Protein AF-A0A945EXB4-F1 (afdb_monomer_lite)

Sequence (351 aa):
LDPSDPSKLNSYSSDDVFEKKMPLTALNDPIDFQFTPKATDTVIVKRWLSDQKLSRKDTVIYTSSSSSLIPLPFGFIPLKKEVINELFLKKYGSAEFASQEAFNDYFRGLILEASGNDGSLISFDFNSSVKPSIEVYYTNSVFYEGAIIDTIHKNDSFLLSGIKASTYKMGEKTYPVNNEVKIQGAAGSEAAITLFEADELATLRDQNLLINDASLTFYINQSADIAAIPYQLFLYKSGEGSNPVLSYVKDTYSEPAFFGGLLERDSDGNPEKYTFRITDYVSDILSGETDYSPTLKLKIFNKTDLKILQDRDTTFTNYNWNPKAVTILNHHPDNGTKKVAFKISYSEKKD

Secondary structure (DSSP, 8-state):
--SS-TTS-----TT--PPPPSSP---BSSTT------TT--EEEEEE-TTS-EEEEEEE--BSSTT--SBPP-----B-HHHHHHHTGGGTTSGGGSSHHHHHHHH---------SS-------TTSSS--EEEEEEEEEEEETTEEEEEEEEEEEEE--S-------PPP-----SSEEEEETTTTB-EEE----HHHHHHHHHTTEEEEEEEEEEEB-TTS--TT--SBEEEEEE-SSSSPPEEE-THHHHSTTT-EEEEEE-TTS-EEEEEEE-HHHHHHHHHTS----PEEEEEE--GGG----TT---B---------EEEEE-S-GGGGGGS-EEEEEEEEPP-

Radius of gyration: 27.81 Å; chains: 1; bounding box: 70×52×86 Å

Structure (mmCIF, N/CA/C/O backbone):
data_AF-A0A945EXB4-F1
#
_entry.id   AF-A0A945EXB4-F1
#
loop_
_atom_site.group_PDB
_atom_site.id
_atom_site.type_symbol
_atom_site.label_atom_id
_atom_site.label_alt_id
_atom_site.label_comp_id
_atom_site.label_asym_id
_atom_site.label_entity_id
_atom_site.label_seq_id
_atom_site.pdbx_PDB_ins_code
_atom_site.Cartn_x
_atom_site.Cartn_y
_atom_site.Cartn_z
_atom_site.occupancy
_atom_site.B_iso_or_equiv
_atom_site.auth_seq_id
_atom_site.auth_comp_id
_atom_site.auth_asym_id
_atom_site.auth_atom_id
_atom_site.pdbx_PDB_model_num
ATOM 1 N N . LEU A 1 1 ? -2.795 -23.276 -18.569 1.00 50.09 1 LEU A N 1
ATOM 2 C CA . LEU A 1 1 ? -2.620 -24.720 -18.327 1.00 50.09 1 LEU A CA 1
ATOM 3 C C . LEU A 1 1 ? -1.241 -24.899 -17.736 1.00 50.09 1 LEU A C 1
ATOM 5 O O . LEU A 1 1 ? -0.340 -24.195 -18.184 1.00 50.09 1 LEU A O 1
ATOM 9 N N . ASP A 1 2 ? -1.106 -25.745 -16.725 1.00 52.69 2 ASP A N 1
ATOM 10 C CA . ASP A 1 2 ? 0.205 -26.106 -16.186 1.00 52.69 2 ASP A CA 1
ATOM 11 C C . ASP A 1 2 ? 1.026 -26.812 -17.289 1.00 52.69 2 ASP A C 1
ATOM 13 O O . ASP A 1 2 ? 0.523 -27.760 -17.900 1.00 52.69 2 ASP A O 1
ATOM 17 N N . PRO A 1 3 ? 2.252 -26.344 -17.613 1.00 56.81 3 PRO A N 1
ATOM 18 C CA . PRO A 1 3 ? 3.104 -26.972 -18.625 1.00 56.81 3 PRO A CA 1
ATOM 19 C C . PRO A 1 3 ? 3.453 -28.431 -18.307 1.00 56.81 3 PRO A C 1
ATOM 21 O O . PRO A 1 3 ? 3.742 -29.203 -19.220 1.00 56.81 3 PRO A O 1
ATOM 24 N N . SER A 1 4 ? 3.438 -28.800 -17.026 1.00 67.50 4 SER A N 1
ATOM 25 C CA . SER A 1 4 ? 3.678 -30.159 -16.544 1.00 67.50 4 SER A CA 1
ATOM 26 C C . SER A 1 4 ? 2.400 -31.003 -16.460 1.00 67.50 4 SER A C 1
ATOM 28 O O . SER A 1 4 ? 2.476 -32.228 -16.556 1.00 67.50 4 SER A O 1
ATOM 30 N N . ASP A 1 5 ? 1.228 -30.368 -16.349 1.00 66.69 5 ASP A N 1
ATOM 31 C CA . ASP A 1 5 ? -0.076 -31.034 -16.274 1.00 66.69 5 ASP A CA 1
ATOM 32 C C . ASP A 1 5 ? -1.192 -30.212 -16.961 1.00 66.69 5 ASP A C 1
ATOM 34 O O . ASP A 1 5 ? -1.887 -29.409 -16.329 1.00 66.69 5 ASP A O 1
ATOM 38 N N . PRO A 1 6 ? -1.449 -30.448 -18.260 1.00 68.94 6 PRO A N 1
ATOM 39 C CA . PRO A 1 6 ? -2.437 -29.697 -19.031 1.00 68.94 6 PRO A CA 1
ATOM 40 C C . PRO A 1 6 ? -3.889 -29.855 -18.555 1.00 68.94 6 PRO A C 1
ATOM 42 O O . PRO A 1 6 ? -4.766 -29.170 -19.077 1.00 68.94 6 PRO A O 1
ATOM 45 N N . SER A 1 7 ? -4.174 -30.759 -17.610 1.00 67.75 7 SER A N 1
ATOM 46 C CA . SER A 1 7 ? -5.505 -30.918 -17.011 1.00 67.75 7 SER A CA 1
ATOM 47 C C . SER A 1 7 ? -5.772 -29.923 -15.876 1.00 67.75 7 SER A C 1
ATOM 49 O O . SER A 1 7 ? -6.923 -29.733 -15.474 1.00 67.75 7 SER A O 1
ATOM 51 N N . LYS A 1 8 ? -4.724 -29.252 -15.382 1.00 53.34 8 LYS A N 1
ATOM 52 C CA . LYS A 1 8 ? -4.806 -28.276 -14.298 1.00 53.34 8 LYS A CA 1
ATOM 53 C C . LYS A 1 8 ? -4.767 -26.847 -14.827 1.00 53.34 8 LYS A C 1
ATOM 55 O O . LYS A 1 8 ? -4.024 -26.484 -15.747 1.00 53.34 8 LYS A O 1
ATOM 60 N N . LEU A 1 9 ? -5.595 -26.006 -14.212 1.00 45.81 9 LEU A N 1
ATOM 61 C CA . LEU A 1 9 ? -5.495 -24.561 -14.372 1.00 45.81 9 LEU A CA 1
ATOM 62 C C . LEU A 1 9 ? -4.179 -24.103 -13.745 1.00 45.81 9 LEU A C 1
ATOM 64 O O . LEU A 1 9 ? -3.849 -24.512 -12.637 1.00 45.81 9 LEU A O 1
ATOM 68 N N . ASN A 1 10 ? -3.445 -23.247 -14.455 1.00 50.97 10 ASN A N 1
ATOM 69 C CA . ASN A 1 10 ? -2.264 -22.623 -13.874 1.00 50.97 10 ASN A CA 1
ATOM 70 C C . ASN A 1 10 ? -2.746 -21.538 -12.913 1.00 50.97 10 ASN A C 1
ATOM 72 O O . ASN A 1 10 ? -3.370 -20.569 -13.352 1.00 50.97 10 ASN A O 1
ATOM 76 N N . SER A 1 11 ? -2.487 -21.712 -11.623 1.00 51.62 11 SER A N 1
ATOM 77 C CA . SER A 1 11 ? -2.582 -20.642 -10.636 1.00 51.62 11 SER A CA 1
ATOM 78 C C . SER A 1 11 ? -1.183 -20.090 -10.425 1.00 51.62 11 SER A C 1
ATOM 80 O O . SER A 1 11 ? -0.295 -20.849 -10.064 1.00 51.62 11 SER A O 1
ATOM 82 N N . TYR A 1 12 ? -1.001 -18.794 -10.659 1.00 53.66 12 TYR A N 1
ATOM 83 C CA . TYR A 1 12 ? 0.223 -18.095 -10.287 1.00 53.66 12 TYR A CA 1
ATOM 84 C C . TYR A 1 12 ? -0.055 -17.375 -8.974 1.00 53.66 12 TYR A C 1
ATOM 86 O O . TYR A 1 12 ? -0.717 -16.329 -8.973 1.00 53.66 12 TYR A O 1
ATOM 94 N N . SER A 1 13 ? 0.373 -17.961 -7.862 1.00 55.09 13 SER A N 1
ATOM 95 C CA . SER A 1 13 ? 0.290 -17.287 -6.568 1.00 55.09 13 SER A CA 1
ATOM 96 C C . SER A 1 13 ? 1.332 -16.171 -6.519 1.00 55.09 13 SER A C 1
ATOM 98 O O . SER A 1 13 ? 2.352 -16.213 -7.206 1.00 55.09 13 SER A O 1
ATOM 100 N N . SER A 1 14 ? 1.087 -15.123 -5.733 1.00 58.00 14 SER A N 1
ATOM 101 C CA . SER A 1 14 ? 2.027 -13.997 -5.654 1.00 58.00 14 SER A CA 1
ATOM 102 C C . SER A 1 14 ? 3.405 -14.396 -5.122 1.00 58.00 14 SER A C 1
ATOM 104 O O . SER A 1 14 ? 4.358 -13.666 -5.366 1.00 58.00 14 SER A O 1
ATOM 106 N N . ASP A 1 15 ? 3.499 -15.514 -4.403 1.00 60.19 15 ASP A N 1
ATOM 107 C CA . ASP A 1 15 ? 4.703 -16.105 -3.816 1.00 60.19 15 ASP A CA 1
ATOM 108 C C . ASP A 1 15 ? 5.333 -17.227 -4.657 1.00 60.19 15 ASP A C 1
ATOM 110 O O . ASP A 1 15 ? 6.346 -17.793 -4.236 1.00 60.19 15 ASP A O 1
ATOM 114 N N . ASP A 1 16 ? 4.799 -17.511 -5.851 1.00 68.00 16 ASP A N 1
ATOM 115 C CA . ASP A 1 16 ? 5.416 -18.476 -6.758 1.00 68.00 16 ASP A CA 1
ATOM 116 C C . ASP A 1 16 ? 6.834 -18.050 -7.148 1.00 68.00 16 ASP A C 1
ATOM 118 O O . ASP A 1 16 ? 7.156 -16.876 -7.373 1.00 68.00 16 ASP A O 1
ATOM 122 N N . VAL A 1 17 ? 7.710 -19.045 -7.258 1.00 69.56 17 VAL A N 1
ATOM 123 C CA . VAL A 1 17 ? 9.092 -18.828 -7.674 1.00 69.56 17 VAL A CA 1
ATOM 124 C C . VAL A 1 17 ? 9.124 -18.651 -9.188 1.00 69.56 17 VAL A C 1
ATOM 126 O O . VAL A 1 17 ? 9.072 -19.617 -9.944 1.00 69.56 17 VAL A O 1
ATOM 129 N N . PHE A 1 18 ? 9.248 -17.404 -9.642 1.00 74.94 18 PHE A N 1
ATOM 130 C CA . PHE A 1 18 ? 9.477 -17.115 -11.056 1.00 74.94 18 PHE A CA 1
ATOM 131 C C . PHE A 1 18 ? 10.858 -17.616 -11.487 1.00 74.94 18 PHE A C 1
ATOM 133 O O . PHE A 1 18 ? 11.891 -17.137 -11.005 1.00 74.94 18 PHE A O 1
ATOM 140 N N . GLU A 1 19 ? 10.878 -18.568 -12.419 1.00 75.38 19 GLU A N 1
ATOM 141 C CA . GLU A 1 19 ? 12.116 -19.073 -13.002 1.00 75.38 19 GLU A CA 1
ATOM 142 C C . GLU A 1 19 ? 12.844 -17.963 -13.766 1.00 75.38 19 GLU A C 1
ATOM 144 O O . GLU A 1 19 ? 12.308 -17.318 -14.670 1.00 75.38 19 GLU A O 1
ATOM 149 N N . LYS A 1 20 ? 14.110 -17.742 -13.407 1.00 80.12 20 LYS A N 1
ATOM 150 C CA . LYS A 1 20 ? 14.979 -16.803 -14.116 1.00 80.12 20 LYS A CA 1
ATOM 151 C C . LYS A 1 20 ? 15.566 -17.513 -15.330 1.00 80.12 20 LYS A C 1
ATOM 153 O O . LYS A 1 20 ? 16.159 -18.582 -15.197 1.00 80.12 20 LYS A O 1
ATOM 158 N N . LYS A 1 21 ? 15.468 -16.898 -16.512 1.00 72.62 21 LYS A N 1
ATOM 159 C CA . LYS A 1 21 ? 16.174 -17.392 -17.701 1.00 72.62 21 LYS A CA 1
ATOM 160 C C . LYS A 1 21 ? 17.679 -17.371 -17.426 1.00 72.62 21 LYS A C 1
ATOM 162 O O . LYS A 1 21 ? 18.242 -16.312 -17.151 1.00 72.62 21 LYS A O 1
ATOM 167 N N . MET A 1 22 ? 18.314 -18.539 -17.501 1.00 73.94 22 MET A N 1
ATOM 168 C CA . MET A 1 22 ? 19.754 -18.692 -17.306 1.00 73.94 22 MET A CA 1
ATOM 169 C C . MET A 1 22 ? 20.477 -18.747 -18.664 1.00 73.94 22 MET A C 1
ATOM 171 O O . MET A 1 22 ? 19.995 -19.431 -19.569 1.00 73.94 22 MET A O 1
ATOM 175 N N . PRO A 1 23 ? 21.624 -18.058 -18.831 1.00 78.06 23 PRO A N 1
ATOM 176 C CA . PRO A 1 23 ? 22.283 -17.190 -17.851 1.00 78.06 23 PRO A CA 1
ATOM 177 C C . PRO A 1 23 ? 21.516 -15.878 -17.607 1.00 78.06 23 PRO A C 1
ATOM 179 O O . PRO A 1 23 ? 20.925 -15.308 -18.527 1.00 78.06 23 PRO A O 1
ATOM 182 N N . LEU A 1 24 ? 21.556 -15.386 -16.362 1.00 78.88 24 LEU A N 1
ATOM 183 C CA . LEU A 1 24 ? 20.881 -14.146 -15.979 1.00 78.88 24 LEU A CA 1
ATOM 184 C C . LEU A 1 24 ? 21.447 -12.966 -16.778 1.00 78.88 24 LEU A C 1
ATOM 186 O O . LEU A 1 24 ? 22.635 -12.655 -16.697 1.00 78.88 24 LEU A O 1
ATOM 190 N N . THR A 1 25 ? 20.582 -12.279 -17.520 1.00 85.25 25 THR A N 1
ATOM 191 C CA . THR A 1 25 ? 20.955 -11.083 -18.282 1.00 85.25 25 THR A CA 1
ATOM 192 C C . THR A 1 25 ? 20.478 -9.840 -17.538 1.00 85.25 25 THR A C 1
ATOM 194 O O . THR A 1 25 ? 19.329 -9.428 -17.671 1.00 85.25 25 THR A O 1
ATOM 197 N N . ALA A 1 26 ? 21.356 -9.237 -16.733 1.00 89.31 26 ALA A N 1
ATOM 198 C CA . ALA A 1 26 ? 21.052 -7.979 -16.050 1.00 89.31 26 ALA A CA 1
ATOM 199 C C . ALA A 1 26 ? 20.899 -6.841 -17.069 1.00 89.31 26 ALA A C 1
ATOM 201 O O . ALA A 1 26 ? 21.863 -6.516 -17.772 1.00 89.31 26 ALA A O 1
ATOM 202 N N . LEU A 1 27 ? 19.707 -6.242 -17.128 1.00 91.56 27 LEU A N 1
ATOM 203 C CA . LEU A 1 27 ? 19.350 -5.221 -18.117 1.00 91.56 27 LEU A CA 1
ATOM 204 C C . LEU A 1 27 ? 19.791 -3.807 -17.720 1.00 91.56 27 LEU A C 1
ATOM 206 O O . LEU A 1 27 ? 19.925 -2.963 -18.598 1.00 91.56 27 LEU A O 1
ATOM 210 N N . ASN A 1 28 ? 20.014 -3.537 -16.434 1.00 92.25 28 ASN A N 1
ATOM 211 C CA . ASN A 1 28 ? 20.336 -2.211 -15.907 1.00 92.25 28 ASN A CA 1
ATOM 212 C C . ASN A 1 28 ? 21.834 -1.865 -15.967 1.00 92.25 28 ASN A C 1
ATOM 214 O O . ASN A 1 28 ? 22.687 -2.747 -15.844 1.00 92.25 28 ASN A O 1
ATOM 218 N N . ASP A 1 29 ? 22.135 -0.574 -16.114 1.00 90.50 29 ASP A N 1
ATOM 219 C CA . ASP A 1 29 ? 23.474 0.023 -16.026 1.00 90.50 29 ASP A CA 1
ATOM 220 C C . ASP A 1 29 ? 23.420 1.333 -15.212 1.00 90.50 29 ASP A C 1
ATOM 222 O O . ASP A 1 29 ? 22.710 2.257 -15.613 1.00 90.50 29 ASP A O 1
ATOM 226 N N . PRO A 1 30 ? 24.139 1.463 -14.085 1.00 90.12 30 PRO A N 1
ATOM 227 C CA . PRO A 1 30 ? 24.983 0.453 -13.450 1.00 90.12 30 PRO A CA 1
ATOM 228 C C . PRO A 1 30 ? 24.193 -0.743 -12.905 1.00 90.12 30 PRO A C 1
ATOM 230 O O . PRO A 1 30 ? 22.990 -0.662 -12.637 1.00 90.12 30 PRO A O 1
ATOM 233 N N . ILE A 1 31 ? 24.909 -1.855 -12.713 1.00 85.31 31 ILE A N 1
ATOM 234 C CA . ILE A 1 31 ? 24.452 -2.958 -11.857 1.00 85.31 31 ILE A CA 1
ATOM 235 C C . ILE A 1 31 ? 24.278 -2.394 -10.432 1.00 85.31 31 ILE A C 1
ATOM 237 O O . ILE A 1 31 ? 25.054 -1.532 -10.025 1.00 85.31 31 ILE A O 1
ATOM 241 N N . ASP A 1 32 ? 23.230 -2.816 -9.719 1.00 85.00 32 ASP A N 1
ATOM 242 C CA . ASP A 1 32 ? 22.855 -2.301 -8.388 1.00 85.00 32 ASP A CA 1
ATOM 243 C C . ASP A 1 32 ? 22.560 -0.791 -8.353 1.00 85.00 32 ASP A C 1
ATOM 245 O O . ASP A 1 32 ? 23.039 -0.041 -7.495 1.00 85.00 32 ASP A O 1
ATOM 249 N N . PHE A 1 33 ? 21.752 -0.335 -9.316 1.00 86.62 33 PHE A N 1
ATOM 250 C CA . PHE A 1 33 ? 21.331 1.059 -9.426 1.00 86.62 33 PHE A CA 1
ATOM 251 C C . PHE A 1 33 ? 20.710 1.575 -8.121 1.00 86.62 33 PHE A C 1
ATOM 253 O O . PHE A 1 33 ? 19.713 1.049 -7.629 1.00 86.62 33 PHE A O 1
ATOM 260 N N . GLN A 1 34 ? 21.288 2.652 -7.590 1.00 84.94 34 GLN A N 1
ATOM 261 C CA . GLN A 1 34 ? 20.814 3.290 -6.369 1.00 84.94 34 GLN A CA 1
ATOM 262 C C . GLN A 1 34 ? 19.684 4.267 -6.689 1.00 84.94 34 GLN A C 1
ATOM 264 O O . GLN A 1 34 ? 19.888 5.286 -7.352 1.00 84.94 34 GLN A O 1
ATOM 269 N N . PHE A 1 35 ? 18.485 3.969 -6.190 1.00 78.56 35 PHE A N 1
ATOM 270 C CA . PHE A 1 35 ? 17.327 4.836 -6.361 1.00 78.56 35 PHE A CA 1
ATOM 271 C C . PHE A 1 35 ? 17.323 5.953 -5.309 1.00 78.56 35 PHE A C 1
ATOM 273 O O . PHE A 1 35 ? 16.761 5.807 -4.225 1.00 78.56 35 PHE A O 1
ATOM 280 N N . THR A 1 36 ? 17.964 7.082 -5.620 1.00 78.12 36 THR A N 1
ATOM 281 C CA . THR A 1 36 ? 17.973 8.276 -4.758 1.00 78.12 36 THR A CA 1
ATOM 282 C C . THR A 1 36 ? 17.291 9.446 -5.467 1.00 78.12 36 THR A C 1
ATOM 284 O O . THR A 1 36 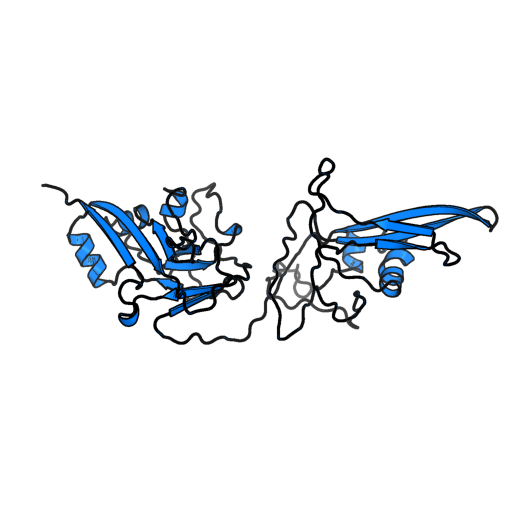? 17.937 10.086 -6.299 1.00 78.12 36 THR A O 1
ATOM 287 N N . PRO A 1 37 ? 16.021 9.753 -5.140 1.00 69.50 37 PRO A N 1
ATOM 288 C CA . PRO A 1 37 ? 15.302 10.867 -5.750 1.00 69.50 37 PRO A CA 1
ATOM 289 C C . PRO A 1 37 ? 15.980 12.213 -5.472 1.00 69.50 37 PRO A C 1
ATOM 291 O O . PRO A 1 37 ? 16.355 12.506 -4.333 1.00 69.50 37 PRO A O 1
ATOM 294 N N . LYS A 1 38 ? 16.077 13.072 -6.487 1.00 70.12 38 LYS A N 1
ATOM 295 C CA . LYS A 1 38 ? 16.512 14.471 -6.372 1.00 70.12 38 LYS A CA 1
ATOM 296 C C . LYS A 1 38 ? 15.498 15.389 -7.040 1.00 70.12 38 LYS A C 1
ATOM 298 O O . LYS A 1 38 ? 14.935 15.075 -8.081 1.00 70.12 38 LYS A O 1
ATOM 303 N N . ALA A 1 39 ? 15.327 16.589 -6.486 1.00 66.06 39 ALA A N 1
ATOM 304 C CA . ALA A 1 39 ? 14.405 17.597 -7.021 1.00 66.06 39 ALA A CA 1
ATOM 305 C C . ALA A 1 39 ? 14.732 18.053 -8.461 1.00 66.06 39 ALA A C 1
ATOM 307 O O . ALA A 1 39 ? 13.899 18.667 -9.118 1.00 66.06 39 ALA A O 1
ATOM 308 N N . THR A 1 40 ? 15.944 17.772 -8.945 1.00 65.38 40 THR A N 1
ATOM 309 C CA . THR A 1 40 ? 16.426 18.112 -10.290 1.00 65.38 40 THR A CA 1
ATOM 310 C C . THR A 1 40 ? 16.541 16.900 -11.210 1.00 65.38 40 THR A C 1
ATOM 312 O O . THR A 1 40 ? 17.071 17.048 -12.314 1.00 65.38 40 THR A O 1
ATOM 315 N N . ASP A 1 41 ? 16.063 15.721 -10.793 1.00 67.25 41 ASP A N 1
ATOM 316 C CA . ASP A 1 41 ? 16.131 14.508 -11.607 1.00 67.25 41 ASP A CA 1
ATOM 317 C C . ASP A 1 41 ? 15.353 14.713 -12.909 1.00 67.25 41 ASP A C 1
ATOM 319 O O . ASP A 1 41 ? 14.129 14.650 -12.975 1.00 67.25 41 ASP A O 1
ATOM 323 N N . THR A 1 42 ? 16.109 15.010 -13.961 1.00 76.56 42 THR A N 1
ATOM 324 C CA . THR A 1 42 ? 15.623 15.210 -15.318 1.00 76.56 42 THR A CA 1
ATOM 325 C C . THR A 1 42 ? 16.306 14.178 -16.189 1.00 76.56 42 THR A C 1
ATOM 327 O O . THR A 1 42 ? 17.535 14.153 -16.300 1.00 76.56 42 THR A O 1
ATOM 330 N N . VAL A 1 43 ? 15.518 13.322 -16.830 1.00 83.81 43 VAL A N 1
ATOM 331 C CA . VAL A 1 43 ? 16.061 12.319 -17.741 1.00 83.81 43 VAL A CA 1
ATOM 332 C C . VAL A 1 43 ? 16.371 12.977 -19.077 1.00 83.81 43 VAL A C 1
ATOM 334 O O . VAL A 1 43 ? 15.474 13.451 -19.775 1.00 83.81 43 VAL A O 1
ATOM 337 N N . ILE A 1 44 ? 17.656 12.980 -19.436 1.00 86.06 44 ILE A N 1
ATOM 338 C CA . ILE A 1 44 ? 18.135 13.453 -20.734 1.00 86.06 44 ILE A CA 1
ATOM 339 C C . ILE A 1 44 ? 18.615 12.260 -21.552 1.00 86.06 44 ILE A C 1
ATOM 341 O O . ILE A 1 44 ? 19.642 11.648 -21.247 1.00 86.06 44 ILE A O 1
ATOM 345 N N . VAL A 1 45 ? 17.915 11.975 -22.643 1.00 88.44 45 VAL A N 1
ATOM 346 C CA . VAL A 1 45 ? 18.282 10.923 -23.588 1.00 88.44 45 VAL A CA 1
ATOM 347 C C . VAL A 1 45 ? 19.120 11.515 -24.714 1.00 88.44 45 VAL A C 1
ATOM 349 O O . VAL A 1 45 ? 18.722 12.462 -25.387 1.00 88.44 45 VAL A O 1
ATOM 352 N N . LYS A 1 46 ? 20.308 10.952 -24.937 1.00 89.38 46 LYS A N 1
ATOM 353 C CA . LYS A 1 46 ? 21.186 11.325 -26.053 1.00 89.38 46 LYS A CA 1
ATOM 354 C C . LYS A 1 46 ? 20.910 10.420 -27.248 1.00 89.38 46 LYS A C 1
ATOM 356 O O . LYS A 1 46 ? 21.026 9.202 -27.121 1.00 89.38 46 LYS A O 1
ATOM 361 N N . ARG A 1 47 ? 20.628 11.020 -28.402 1.00 88.56 47 ARG A N 1
ATOM 362 C CA . ARG A 1 47 ? 20.471 10.332 -29.686 1.00 88.56 47 ARG A CA 1
ATOM 363 C C . ARG A 1 47 ? 21.726 10.483 -30.527 1.00 88.56 47 ARG A C 1
ATOM 365 O O . ARG A 1 47 ? 22.288 11.575 -30.605 1.00 88.56 47 ARG A O 1
ATOM 372 N N . TRP A 1 48 ? 22.128 9.405 -31.182 1.00 88.00 48 TRP A N 1
ATOM 373 C CA . TRP A 1 48 ? 23.372 9.324 -31.944 1.00 88.00 48 TRP A CA 1
ATOM 374 C C . TRP A 1 48 ? 23.066 9.089 -33.419 1.00 88.00 48 TRP A C 1
ATOM 376 O O . TRP A 1 48 ? 22.063 8.466 -33.749 1.00 88.00 48 TRP A O 1
ATOM 386 N N . LEU A 1 49 ? 23.897 9.615 -34.304 1.00 87.56 49 LEU A N 1
ATOM 387 C CA . LEU A 1 49 ? 23.882 9.277 -35.723 1.00 87.56 49 LEU A CA 1
ATOM 388 C C . LEU A 1 49 ? 24.607 7.941 -35.945 1.00 87.56 49 LEU A C 1
ATOM 390 O O . LEU A 1 49 ? 25.327 7.461 -35.066 1.00 87.56 49 LEU A O 1
ATOM 394 N N . SER A 1 50 ? 24.469 7.354 -37.134 1.00 84.50 50 SER A N 1
ATOM 395 C CA . SER A 1 50 ? 25.176 6.114 -37.492 1.00 84.50 50 SER A CA 1
ATOM 396 C C . SER A 1 50 ? 26.702 6.259 -37.536 1.00 84.50 50 SER A C 1
ATOM 398 O O . SER A 1 50 ? 27.406 5.262 -37.424 1.00 84.50 50 SER A O 1
ATOM 400 N N . ASP A 1 51 ? 27.225 7.483 -37.649 1.00 85.75 51 ASP A N 1
ATOM 401 C CA . ASP A 1 51 ? 28.656 7.793 -37.518 1.00 85.75 51 ASP A CA 1
ATOM 402 C C . ASP A 1 51 ? 29.087 8.066 -36.061 1.00 85.75 51 ASP A C 1
ATOM 404 O O . ASP A 1 51 ? 30.180 8.571 -35.813 1.00 85.75 51 ASP A O 1
ATOM 408 N N . GLN A 1 52 ? 28.219 7.741 -35.097 1.00 84.88 52 GLN A N 1
ATOM 409 C CA . GLN A 1 52 ? 28.408 7.917 -33.655 1.00 84.88 52 GLN A CA 1
ATOM 410 C C . GLN A 1 52 ? 28.524 9.377 -33.191 1.00 84.88 52 GLN A C 1
ATOM 412 O O . GLN A 1 52 ? 28.841 9.630 -32.025 1.00 84.88 52 GLN A O 1
ATOM 417 N N . LYS A 1 53 ? 28.209 10.364 -34.038 1.00 90.44 53 LYS A N 1
ATOM 418 C CA . LYS A 1 53 ? 28.090 11.756 -33.587 1.00 90.44 53 LYS A CA 1
ATOM 419 C C . LYS A 1 53 ? 26.783 11.980 -32.838 1.00 90.44 53 LYS A C 1
ATOM 421 O O . LYS A 1 53 ? 25.748 11.392 -33.149 1.00 90.44 53 LYS A O 1
ATOM 426 N N . LEU A 1 54 ? 26.815 12.862 -31.841 1.00 90.69 54 LEU A N 1
ATOM 427 C CA . LEU A 1 54 ? 25.611 13.261 -31.118 1.00 90.69 54 LEU A CA 1
ATOM 428 C C . LEU A 1 54 ? 24.678 14.031 -32.063 1.00 90.69 54 LEU A C 1
ATOM 430 O O . LEU A 1 54 ? 25.049 15.082 -32.575 1.00 90.69 54 LEU A O 1
ATOM 434 N N . SER A 1 55 ? 23.462 13.525 -32.247 1.00 88.88 55 SER A N 1
ATOM 435 C CA . SER A 1 55 ? 22.422 14.160 -33.059 1.00 88.88 55 SER A CA 1
ATOM 436 C C . SER A 1 55 ? 21.599 15.148 -32.236 1.00 88.88 55 SER A C 1
ATOM 438 O O . SER A 1 55 ? 21.453 16.311 -32.604 1.00 88.88 55 SER A O 1
ATOM 440 N N . ARG A 1 56 ? 21.053 14.684 -31.106 1.00 90.88 56 ARG A N 1
ATOM 441 C CA . ARG A 1 56 ? 20.104 15.447 -30.286 1.00 90.88 56 ARG A CA 1
ATOM 442 C C . ARG A 1 56 ? 20.126 14.981 -28.833 1.00 90.88 56 ARG A C 1
ATOM 444 O O . ARG A 1 56 ? 20.527 13.855 -28.532 1.00 90.88 56 ARG A O 1
ATOM 451 N N . LYS A 1 57 ? 19.680 15.859 -27.938 1.00 92.06 57 LYS A N 1
ATOM 452 C CA . LYS A 1 57 ? 19.309 15.534 -26.560 1.00 92.06 57 LYS A CA 1
ATOM 453 C C . LYS A 1 57 ? 17.806 15.739 -26.388 1.00 92.06 57 LYS A C 1
ATOM 455 O O . LYS A 1 57 ? 17.313 16.824 -26.688 1.00 92.06 57 LYS A O 1
ATOM 460 N N . ASP A 1 58 ? 17.123 14.720 -25.893 1.00 88.81 58 ASP A N 1
ATOM 461 C CA . ASP A 1 58 ? 15.699 14.753 -25.584 1.00 88.81 58 ASP A CA 1
ATOM 462 C C . ASP A 1 58 ? 15.517 14.808 -24.070 1.00 88.81 58 ASP A C 1
ATOM 464 O O . ASP A 1 58 ? 16.186 14.076 -23.341 1.00 88.81 58 ASP A O 1
ATOM 468 N N . THR A 1 59 ? 14.600 15.649 -23.605 1.00 90.19 59 THR A N 1
ATOM 469 C CA . THR A 1 59 ? 14.171 15.674 -22.204 1.00 90.19 59 THR A CA 1
ATOM 470 C C . THR A 1 59 ? 12.909 14.834 -22.069 1.00 90.19 59 THR A C 1
ATOM 472 O O . THR A 1 59 ? 11.922 15.111 -22.751 1.00 90.19 59 THR A O 1
ATOM 475 N N . VAL A 1 60 ? 12.931 13.819 -21.206 1.00 87.94 60 VAL A N 1
ATOM 476 C CA . VAL A 1 60 ? 11.770 12.949 -20.964 1.00 87.94 60 VAL A CA 1
ATOM 477 C C . VAL A 1 60 ? 10.924 13.543 -19.844 1.00 87.94 60 VAL A C 1
ATOM 479 O O . VAL A 1 60 ? 11.429 13.808 -18.753 1.00 87.94 60 VAL A O 1
ATOM 482 N N . ILE A 1 61 ? 9.640 13.762 -20.127 1.00 85.50 61 ILE A N 1
ATOM 483 C CA . ILE A 1 61 ? 8.666 14.345 -19.202 1.00 85.50 61 ILE A CA 1
ATOM 484 C C . ILE A 1 61 ? 7.380 13.526 -19.288 1.00 85.50 61 ILE A C 1
ATOM 486 O O . ILE A 1 61 ? 6.869 13.297 -20.383 1.00 85.50 61 ILE A O 1
ATOM 490 N N . TYR A 1 62 ? 6.840 13.141 -18.134 1.00 84.38 62 TYR A N 1
ATOM 491 C CA . TYR A 1 62 ? 5.517 12.534 -18.023 1.00 84.38 62 TYR A CA 1
ATOM 492 C C . TYR A 1 62 ? 4.559 13.504 -17.346 1.00 84.38 62 TYR A C 1
ATOM 494 O O . TYR A 1 62 ? 4.913 14.148 -16.361 1.00 84.38 62 TYR A O 1
ATOM 502 N N . THR A 1 63 ? 3.338 13.596 -17.857 1.00 86.12 63 THR A N 1
ATOM 503 C CA . THR A 1 63 ? 2.266 14.418 -17.291 1.00 86.12 63 THR A CA 1
ATOM 504 C C . THR A 1 63 ? 1.029 13.553 -17.066 1.00 86.12 63 THR A C 1
ATOM 506 O O . THR A 1 63 ? 0.878 12.482 -17.653 1.00 86.12 63 THR A O 1
ATOM 509 N N . SER A 1 64 ? 0.125 13.996 -16.192 1.00 82.50 64 SER A N 1
ATOM 510 C CA . SER A 1 64 ? -1.100 13.247 -15.870 1.00 82.50 64 SER A CA 1
ATOM 511 C C . SER A 1 64 ? -2.102 13.156 -17.029 1.00 82.50 64 SER A C 1
ATOM 513 O O . SER A 1 64 ? -3.001 12.320 -16.996 1.00 82.50 64 SER A O 1
ATOM 515 N N . SER A 1 65 ? -1.975 14.030 -18.031 1.00 82.44 65 SER A N 1
ATOM 516 C CA . SER A 1 65 ? -2.807 14.087 -19.236 1.00 82.44 65 SER A CA 1
ATOM 517 C C . SER A 1 65 ? -2.127 14.938 -20.312 1.00 82.44 65 SER A C 1
ATOM 519 O O . SER A 1 65 ? -1.251 15.747 -20.001 1.00 82.44 65 SER A O 1
ATOM 521 N N . SER A 1 66 ? -2.581 14.824 -21.565 1.00 80.75 66 SER A N 1
ATOM 522 C CA . SER A 1 66 ? -2.075 15.627 -22.691 1.00 80.75 66 SER A CA 1
ATOM 523 C C . SER A 1 66 ? -2.259 17.140 -22.516 1.00 80.75 66 SER A C 1
ATOM 525 O O . SER A 1 66 ? -1.558 17.914 -23.159 1.00 80.75 66 SER A O 1
ATOM 527 N N . SER A 1 67 ? -3.184 17.570 -21.652 1.00 85.75 67 SER A N 1
ATOM 528 C CA . SER A 1 67 ? -3.438 18.978 -21.329 1.00 85.75 67 SER A CA 1
ATOM 529 C C . SER A 1 67 ? -2.696 19.477 -20.085 1.00 85.75 67 SER A C 1
ATOM 531 O O . SER A 1 67 ? -2.724 20.674 -19.806 1.00 85.75 67 SER A O 1
ATOM 533 N N . SER A 1 68 ? -2.070 18.593 -19.302 1.00 85.19 68 SER A N 1
ATOM 534 C CA . SER A 1 68 ? -1.336 18.993 -18.098 1.00 85.19 68 SER A CA 1
ATOM 535 C C . SER A 1 68 ? 0.061 19.492 -18.458 1.00 85.19 68 SER A C 1
ATOM 537 O O . SER A 1 68 ? 0.798 18.822 -19.175 1.00 85.19 68 SER A O 1
ATOM 539 N N . LEU A 1 69 ? 0.435 20.652 -17.913 1.00 85.44 69 LEU A N 1
ATOM 540 C CA . LEU A 1 69 ? 1.775 21.237 -18.047 1.00 85.44 69 LEU A CA 1
ATOM 541 C C . LEU A 1 69 ? 2.676 20.941 -16.839 1.00 85.44 69 LEU A C 1
ATOM 543 O O . LEU A 1 69 ? 3.823 21.376 -16.816 1.00 85.44 69 LEU A O 1
ATOM 547 N N . ILE A 1 70 ? 2.156 20.237 -15.828 1.00 85.06 70 ILE A N 1
ATOM 548 C CA . ILE A 1 70 ? 2.880 19.923 -14.594 1.00 85.06 70 ILE A CA 1
ATOM 549 C C . ILE A 1 70 ? 3.490 18.520 -14.732 1.00 85.06 70 ILE A C 1
ATOM 551 O O . ILE A 1 70 ? 2.732 17.547 -14.838 1.00 85.06 70 ILE A O 1
ATOM 555 N N . PRO A 1 71 ? 4.831 18.390 -14.726 1.00 84.81 71 PRO A N 1
ATOM 556 C CA . PRO A 1 71 ? 5.503 17.097 -14.732 1.00 84.81 71 PRO A CA 1
ATOM 557 C C . PRO A 1 71 ? 5.172 16.268 -13.490 1.00 84.81 71 PRO A C 1
ATOM 559 O O . PRO A 1 71 ? 5.142 16.785 -12.372 1.00 84.81 71 PRO A O 1
ATOM 562 N N . LEU A 1 72 ? 4.975 14.968 -13.682 1.00 82.69 72 LEU A N 1
ATOM 563 C CA . LEU A 1 72 ? 4.901 14.001 -12.596 1.00 82.69 72 LEU A CA 1
ATOM 564 C C . LEU A 1 72 ? 6.317 13.604 -12.159 1.00 82.69 72 LEU A C 1
ATOM 566 O O . LEU A 1 72 ? 7.176 13.404 -13.022 1.00 82.69 72 LEU A O 1
ATOM 570 N N . PRO A 1 73 ? 6.573 13.433 -10.850 1.00 79.94 73 PRO A N 1
ATOM 571 C CA . PRO A 1 73 ? 7.797 12.789 -10.401 1.00 79.94 73 PRO A CA 1
ATOM 572 C C . PRO A 1 73 ? 7.786 11.327 -10.859 1.00 79.94 73 PRO A C 1
ATOM 574 O O . PRO A 1 73 ? 6.795 10.619 -10.675 1.00 79.94 73 PRO A O 1
ATOM 577 N N . PHE A 1 74 ? 8.887 10.866 -11.445 1.00 80.50 74 PHE A N 1
ATOM 578 C CA . PHE A 1 74 ? 9.032 9.479 -11.869 1.00 80.50 74 PHE A CA 1
ATOM 579 C C . PHE A 1 74 ? 10.449 8.975 -11.611 1.00 80.50 74 PHE A C 1
ATOM 581 O O . PHE A 1 74 ? 11.413 9.737 -11.612 1.00 80.50 74 PHE A O 1
ATOM 588 N N . GLY A 1 75 ? 10.553 7.671 -11.379 1.00 82.19 75 GLY A N 1
ATOM 589 C CA . GLY A 1 75 ? 11.824 6.971 -11.310 1.00 82.19 75 GLY A CA 1
ATOM 590 C C . GLY A 1 75 ? 12.218 6.396 -12.664 1.00 82.19 75 GLY A C 1
ATOM 591 O O . GLY A 1 75 ? 11.356 6.044 -13.465 1.00 82.19 75 GLY A O 1
ATOM 592 N N . PHE A 1 76 ? 13.517 6.256 -12.907 1.00 87.19 76 PHE A N 1
ATOM 593 C CA . PHE A 1 76 ? 14.031 5.537 -14.067 1.00 87.19 76 PHE A CA 1
ATOM 594 C C . PHE A 1 76 ? 15.233 4.690 -13.659 1.00 87.19 76 PHE A C 1
ATOM 596 O O . PHE A 1 76 ? 15.991 5.061 -12.764 1.00 87.19 76 PHE A O 1
ATOM 603 N N . ILE A 1 77 ? 15.401 3.558 -14.333 1.00 89.88 77 ILE A N 1
ATOM 604 C CA . ILE A 1 77 ? 16.574 2.695 -14.204 1.00 89.88 77 ILE A CA 1
ATOM 605 C C . ILE A 1 77 ? 17.230 2.692 -15.586 1.00 89.88 77 ILE A C 1
ATOM 607 O O . ILE A 1 77 ? 16.587 2.253 -16.544 1.00 89.88 77 ILE A O 1
ATOM 611 N N . PRO A 1 78 ? 18.457 3.221 -15.745 1.00 91.31 78 PRO A N 1
ATOM 612 C CA . PRO A 1 78 ? 19.114 3.195 -17.040 1.00 91.31 78 PRO A CA 1
ATOM 613 C C . PRO A 1 78 ? 19.403 1.749 -17.451 1.00 91.31 78 PRO A C 1
ATOM 615 O O . PRO A 1 78 ? 19.739 0.905 -16.620 1.00 91.31 78 PRO A O 1
ATOM 618 N N . LEU A 1 79 ? 19.248 1.464 -18.743 1.00 93.06 79 LEU A N 1
ATOM 619 C CA . LEU A 1 79 ? 19.425 0.130 -19.309 1.00 93.06 79 LEU A CA 1
ATOM 620 C C . LEU A 1 79 ? 20.730 0.049 -20.112 1.00 93.06 79 LEU A C 1
ATOM 622 O O . LEU A 1 79 ? 21.122 1.016 -20.772 1.00 93.06 79 LEU A O 1
ATOM 626 N N . LYS A 1 80 ? 21.374 -1.122 -20.100 1.00 93.75 80 LYS A N 1
ATOM 627 C CA . LYS A 1 80 ? 22.567 -1.430 -20.899 1.00 93.75 80 LYS A CA 1
ATOM 628 C C . LYS A 1 80 ? 22.231 -1.337 -22.379 1.00 93.75 80 LYS A C 1
ATOM 630 O O . LYS A 1 80 ? 21.447 -2.135 -22.899 1.00 93.75 80 LYS A O 1
ATOM 635 N N . LYS A 1 81 ? 22.850 -0.384 -23.070 1.00 90.06 81 LYS A N 1
ATOM 636 C CA . LYS A 1 81 ? 22.552 -0.097 -24.480 1.00 90.06 81 LYS A CA 1
ATOM 637 C C . LYS A 1 81 ? 22.825 -1.295 -25.373 1.00 90.06 81 LYS A C 1
ATOM 639 O O . LYS A 1 81 ? 22.027 -1.580 -26.255 1.00 90.06 81 LYS A O 1
ATOM 644 N N . GLU A 1 82 ? 23.916 -2.005 -25.126 1.00 91.50 82 GLU A N 1
ATOM 645 C CA . GLU A 1 82 ? 24.337 -3.167 -25.904 1.00 91.50 82 GLU A CA 1
ATOM 646 C C . GLU A 1 82 ? 23.313 -4.296 -25.758 1.00 91.50 82 GLU A C 1
ATOM 648 O O . GLU A 1 82 ? 22.891 -4.882 -26.749 1.00 91.50 82 GLU A O 1
ATOM 653 N N . VAL A 1 83 ? 22.835 -4.535 -24.533 1.00 92.12 83 VAL A N 1
ATOM 654 C CA . VAL A 1 83 ? 21.833 -5.570 -24.248 1.00 92.12 83 VAL A CA 1
ATOM 655 C C . VAL A 1 83 ? 20.487 -5.223 -24.883 1.00 92.12 83 VAL A C 1
ATOM 657 O O . VAL A 1 83 ? 19.891 -6.068 -25.545 1.00 92.12 83 VAL A O 1
ATOM 660 N N . ILE A 1 84 ? 20.019 -3.978 -24.743 1.00 92.12 84 ILE A N 1
ATOM 661 C CA . ILE A 1 84 ? 18.769 -3.529 -25.376 1.00 92.12 84 ILE A CA 1
ATOM 662 C C . ILE A 1 84 ? 18.879 -3.537 -26.904 1.00 92.12 84 ILE A C 1
ATOM 664 O O . ILE A 1 84 ? 17.919 -3.893 -27.586 1.00 92.12 84 ILE A O 1
ATOM 668 N N . ASN A 1 85 ? 20.047 -3.218 -27.459 1.00 90.88 85 ASN A N 1
ATOM 669 C CA . ASN A 1 85 ? 20.283 -3.305 -28.894 1.00 90.88 85 ASN A CA 1
ATOM 670 C C . ASN A 1 85 ? 20.149 -4.746 -29.416 1.00 90.88 85 ASN A C 1
ATOM 672 O O . ASN A 1 85 ? 19.479 -4.957 -30.424 1.00 90.88 85 ASN A O 1
ATOM 676 N N . GLU A 1 86 ? 20.731 -5.735 -28.730 1.00 92.25 86 GLU A N 1
ATOM 677 C CA . GLU A 1 86 ? 20.588 -7.150 -29.112 1.00 92.25 86 GLU A CA 1
ATOM 678 C C . GLU A 1 86 ? 19.162 -7.675 -28.905 1.00 92.25 86 GLU A C 1
ATOM 680 O O . GLU A 1 86 ? 18.635 -8.378 -29.768 1.00 92.25 86 GLU A O 1
ATOM 685 N N . LEU A 1 87 ? 18.529 -7.347 -27.773 1.00 91.50 87 LEU A N 1
ATOM 686 C CA . LEU A 1 87 ? 17.227 -7.908 -27.411 1.00 91.50 87 LEU A CA 1
ATOM 687 C C . LEU A 1 87 ? 16.059 -7.283 -28.178 1.00 91.50 87 LEU A C 1
ATOM 689 O O . LEU A 1 87 ? 15.083 -7.989 -28.429 1.00 91.50 87 LEU A O 1
ATOM 693 N N . PHE A 1 88 ? 16.155 -5.999 -28.539 1.00 92.12 88 PHE A N 1
ATOM 694 C CA . PHE A 1 88 ? 15.074 -5.243 -29.178 1.00 92.12 88 PHE A CA 1
ATOM 695 C C . PHE A 1 88 ? 15.454 -4.765 -30.579 1.00 92.12 88 PHE A C 1
ATOM 697 O O . PHE A 1 88 ? 14.882 -5.233 -31.560 1.00 92.12 88 PHE A O 1
ATOM 704 N N . LEU A 1 89 ? 16.434 -3.862 -30.701 1.00 90.44 89 LEU A N 1
ATOM 705 C CA . LEU A 1 89 ? 16.674 -3.143 -31.962 1.00 90.44 89 LEU A CA 1
ATOM 706 C C . LEU A 1 89 ? 17.059 -4.076 -33.119 1.00 90.44 89 LEU A C 1
ATOM 708 O O . LEU A 1 89 ? 16.509 -3.964 -34.213 1.00 90.44 89 LEU A O 1
ATOM 712 N N . LYS A 1 90 ? 17.953 -5.041 -32.881 1.00 92.25 90 LYS A N 1
ATOM 713 C CA . LYS A 1 90 ? 18.350 -6.046 -33.884 1.00 92.25 90 LYS A CA 1
ATOM 714 C C . LYS A 1 90 ? 17.262 -7.070 -34.204 1.00 92.25 90 LYS A C 1
ATOM 716 O O . LYS A 1 90 ? 17.393 -7.808 -35.178 1.00 92.25 90 LYS A O 1
ATOM 721 N N . LYS A 1 91 ? 16.209 -7.138 -33.391 1.00 93.31 91 LYS A N 1
ATOM 722 C CA . LYS A 1 91 ? 15.071 -8.040 -33.581 1.00 93.31 91 LYS A CA 1
ATOM 723 C C . LYS A 1 91 ? 13.904 -7.375 -34.306 1.00 93.31 91 LYS A C 1
ATOM 725 O O . LYS A 1 91 ? 12.943 -8.059 -34.658 1.00 93.31 91 LYS A O 1
ATOM 730 N N . TYR A 1 92 ? 13.971 -6.083 -34.607 1.00 90.06 92 TYR A N 1
ATOM 731 C CA . TYR A 1 92 ? 12.956 -5.447 -35.439 1.00 90.06 92 TYR A CA 1
ATOM 732 C C . TYR A 1 92 ? 12.905 -6.067 -36.838 1.00 90.06 92 TYR A C 1
ATOM 734 O O . TYR A 1 92 ? 13.924 -6.244 -37.501 1.00 90.06 92 TYR A O 1
ATOM 742 N N . GLY A 1 93 ? 11.694 -6.435 -37.265 1.00 90.06 93 GLY A N 1
ATOM 743 C CA . GLY A 1 93 ? 11.450 -7.175 -38.506 1.00 90.06 93 GLY A CA 1
ATOM 744 C C . GLY A 1 93 ? 11.670 -8.691 -38.414 1.00 90.06 93 GLY A C 1
ATOM 745 O O . GLY A 1 93 ? 11.434 -9.384 -39.400 1.00 90.06 93 GLY A O 1
ATOM 746 N N . SER A 1 94 ? 12.095 -9.220 -37.261 1.00 96.06 94 SER A N 1
ATOM 747 C CA . SER A 1 94 ? 12.183 -10.669 -37.022 1.00 96.06 94 SER A CA 1
ATOM 748 C C . SER A 1 94 ? 10.821 -11.287 -36.677 1.00 96.06 94 SER A C 1
ATOM 750 O O . SER A 1 94 ? 9.866 -10.576 -36.351 1.00 96.06 94 SER A O 1
ATOM 752 N N . ALA A 1 95 ? 10.733 -12.621 -36.723 1.00 96.44 95 ALA A N 1
ATOM 753 C CA . ALA A 1 95 ? 9.511 -13.357 -36.392 1.00 96.44 95 ALA A CA 1
ATOM 754 C C . ALA A 1 95 ? 9.080 -13.134 -34.932 1.00 96.44 95 ALA A C 1
ATOM 756 O O . ALA A 1 95 ? 7.889 -13.064 -34.640 1.00 96.44 95 ALA A O 1
ATOM 757 N N . GLU A 1 96 ? 10.041 -12.939 -34.030 1.00 95.06 96 GLU A N 1
ATOM 758 C CA . GLU A 1 96 ? 9.823 -12.670 -32.607 1.00 95.06 96 GLU A CA 1
ATOM 759 C C . GLU A 1 96 ? 9.099 -11.337 -32.350 1.00 95.06 96 GLU A C 1
ATOM 761 O O . GLU A 1 96 ? 8.492 -11.161 -31.300 1.00 95.06 96 GLU A O 1
ATOM 766 N N . PHE A 1 97 ? 9.126 -10.407 -33.309 1.00 94.31 97 PHE A N 1
ATOM 767 C CA . PHE A 1 97 ? 8.433 -9.113 -33.245 1.00 94.31 97 PHE A CA 1
ATOM 768 C C . PHE A 1 97 ? 7.262 -9.025 -34.237 1.00 94.31 97 PHE A C 1
ATOM 770 O O . PHE A 1 97 ? 6.699 -7.950 -34.437 1.00 94.31 97 PHE A O 1
ATOM 777 N N . ALA A 1 98 ? 6.877 -10.141 -34.867 1.00 94.75 98 ALA A N 1
ATOM 778 C CA . ALA A 1 98 ? 5.812 -10.159 -35.870 1.00 94.75 98 ALA A CA 1
ATOM 779 C C . ALA A 1 98 ? 4.401 -10.030 -35.266 1.00 94.75 98 ALA A C 1
ATOM 781 O O . ALA A 1 98 ? 3.473 -9.609 -35.955 1.00 94.75 98 ALA A O 1
ATOM 782 N N . SER A 1 99 ? 4.223 -10.392 -33.992 1.00 94.06 99 SER A N 1
ATOM 783 C CA . SER A 1 99 ? 2.953 -10.272 -33.270 1.00 94.06 99 SER A CA 1
ATOM 784 C C . SER A 1 99 ? 3.174 -10.107 -31.763 1.00 94.06 99 SER A C 1
ATOM 786 O O . SER A 1 99 ? 4.248 -10.407 -31.241 1.00 94.06 99 SER A O 1
ATOM 788 N N . GLN A 1 100 ? 2.136 -9.667 -31.041 1.00 89.62 100 GLN A N 1
ATOM 789 C CA . GLN A 1 100 ? 2.175 -9.578 -29.576 1.00 89.62 100 GLN A CA 1
ATOM 790 C C . GLN A 1 100 ? 2.421 -10.946 -28.922 1.00 89.62 100 GLN A C 1
ATOM 792 O O . GLN A 1 100 ? 3.118 -11.032 -27.916 1.00 89.62 100 GLN A O 1
ATOM 797 N N . GLU A 1 101 ? 1.857 -12.012 -29.490 1.00 92.25 101 GLU A N 1
ATOM 798 C CA . GLU A 1 101 ? 2.040 -13.379 -29.001 1.00 92.25 101 GLU A CA 1
ATOM 799 C C . GLU A 1 101 ? 3.491 -13.840 -29.167 1.00 92.25 101 GLU A C 1
ATOM 801 O O . GLU A 1 101 ? 4.094 -14.303 -28.201 1.00 92.25 101 GLU A O 1
ATOM 806 N N . ALA A 1 102 ? 4.082 -13.622 -30.348 1.00 94.56 102 ALA A N 1
ATOM 807 C CA . ALA A 1 102 ? 5.482 -13.951 -30.608 1.00 94.56 102 ALA A CA 1
ATOM 808 C C . ALA A 1 102 ? 6.429 -13.171 -29.683 1.00 94.56 102 ALA A C 1
ATOM 810 O O . ALA A 1 102 ? 7.383 -13.740 -29.149 1.00 94.56 102 ALA A O 1
ATOM 811 N N . PHE A 1 103 ? 6.128 -11.895 -29.422 1.00 92.06 103 PHE A N 1
ATOM 812 C CA . PHE A 1 103 ? 6.920 -11.080 -28.505 1.00 92.06 103 PHE A CA 1
ATOM 813 C C . PHE A 1 103 ? 6.801 -11.561 -27.056 1.00 92.06 103 PHE A C 1
ATOM 815 O O . PHE A 1 103 ? 7.811 -11.671 -26.362 1.00 92.06 103 PHE A O 1
ATOM 822 N N . ASN A 1 104 ? 5.587 -11.879 -26.594 1.00 89.19 104 ASN A N 1
ATOM 823 C CA . ASN A 1 104 ? 5.373 -12.427 -25.253 1.00 89.19 104 ASN A CA 1
ATOM 824 C C . ASN A 1 104 ? 6.129 -13.750 -25.072 1.00 89.19 104 ASN A C 1
ATOM 826 O O . ASN A 1 104 ? 6.703 -13.992 -24.008 1.00 89.19 104 ASN A O 1
ATOM 830 N N . ASP A 1 105 ? 6.162 -14.580 -26.118 1.00 90.00 105 ASP A N 1
ATOM 831 C CA . ASP A 1 105 ? 6.906 -15.835 -26.120 1.00 90.00 105 ASP A CA 1
ATOM 832 C C . ASP A 1 105 ? 8.426 -15.611 -26.071 1.00 90.00 105 ASP A C 1
ATOM 834 O O . ASP A 1 105 ? 9.144 -16.234 -25.288 1.00 90.00 105 ASP A O 1
ATOM 838 N N . TYR A 1 106 ? 8.926 -14.654 -26.844 1.00 92.00 106 TYR A N 1
ATOM 839 C CA . TYR A 1 106 ? 10.346 -14.328 -26.893 1.00 92.00 106 TYR A CA 1
ATOM 840 C C . TYR A 1 106 ? 10.861 -13.655 -25.609 1.00 92.00 106 TYR A C 1
ATOM 842 O O . TYR A 1 106 ? 11.877 -14.080 -25.045 1.00 92.00 106 TYR A O 1
ATOM 850 N N . PHE A 1 107 ? 10.180 -12.599 -25.150 1.00 88.81 107 PHE A N 1
ATOM 851 C CA . PHE A 1 107 ? 10.654 -11.735 -24.068 1.00 88.81 107 PHE A CA 1
ATOM 852 C C . PHE A 1 107 ? 10.342 -12.301 -22.678 1.00 88.81 107 PHE A C 1
ATOM 854 O O . PHE A 1 107 ? 11.127 -12.085 -21.758 1.00 88.81 107 PHE A O 1
ATOM 861 N N . ARG A 1 108 ? 9.245 -13.061 -22.526 1.00 85.81 108 ARG A N 1
ATOM 862 C CA . ARG A 1 108 ? 8.767 -13.734 -21.293 1.00 85.81 108 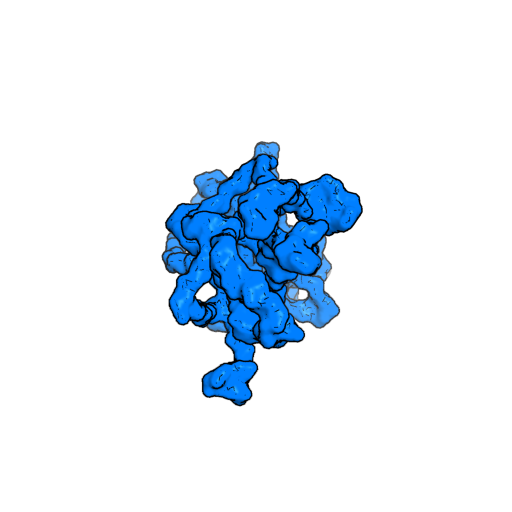ARG A CA 1
ATOM 863 C C . ARG A 1 108 ? 8.455 -12.840 -20.085 1.00 85.81 108 ARG A C 1
ATOM 865 O O . ARG A 1 108 ? 7.642 -13.239 -19.258 1.00 85.81 108 ARG A O 1
ATOM 872 N N . GLY A 1 109 ? 9.042 -11.652 -19.975 1.00 86.81 109 GLY A N 1
ATOM 873 C CA . GLY A 1 109 ? 8.789 -10.698 -18.900 1.00 86.81 109 GLY A CA 1
ATOM 874 C C . GLY A 1 109 ? 10.069 -10.108 -18.318 1.00 86.81 109 GLY A C 1
ATOM 875 O O . GLY A 1 109 ? 11.170 -10.316 -18.822 1.00 86.81 109 GLY A O 1
ATOM 876 N N . LEU A 1 110 ? 9.911 -9.347 -17.238 1.00 87.94 110 LEU A N 1
ATOM 877 C CA . LEU A 1 110 ? 11.004 -8.682 -16.541 1.00 87.94 110 LEU A CA 1
ATOM 878 C C . LEU A 1 110 ? 10.836 -8.865 -15.035 1.00 87.94 110 LEU A C 1
ATOM 880 O O . LEU A 1 110 ? 9.725 -8.781 -14.517 1.00 87.94 110 LEU A O 1
ATOM 884 N N . ILE A 1 111 ? 11.948 -9.095 -14.343 1.00 87.19 111 ILE A N 1
ATOM 885 C CA . ILE A 1 111 ? 11.994 -9.184 -12.885 1.00 87.19 111 ILE A CA 1
ATOM 886 C C . ILE A 1 111 ? 12.691 -7.927 -12.376 1.00 87.19 111 ILE A C 1
ATOM 888 O O . ILE A 1 111 ? 13.825 -7.641 -12.762 1.00 87.19 111 ILE A O 1
ATOM 892 N N . LEU A 1 112 ? 11.994 -7.177 -11.525 1.00 85.75 112 LEU A N 1
ATOM 893 C CA . LEU A 1 112 ? 12.578 -6.087 -10.753 1.00 85.75 112 LEU A CA 1
ATOM 894 C C . LEU A 1 112 ? 12.964 -6.645 -9.389 1.00 85.75 112 LEU A C 1
ATOM 896 O O . LEU A 1 112 ? 12.099 -7.037 -8.609 1.00 85.75 112 LEU A O 1
ATOM 900 N N . GLU A 1 113 ? 14.262 -6.695 -9.123 1.00 84.50 113 GLU A N 1
ATOM 901 C CA . GLU A 1 113 ? 14.807 -7.202 -7.871 1.00 84.50 113 GLU A CA 1
ATOM 902 C C . GLU A 1 113 ? 15.557 -6.078 -7.166 1.00 84.50 113 GLU A C 1
ATOM 904 O O . GLU A 1 113 ? 16.448 -5.453 -7.741 1.00 84.50 113 GLU A O 1
ATOM 909 N N . ALA A 1 114 ? 15.155 -5.805 -5.929 1.00 82.06 114 ALA A N 1
ATOM 910 C CA . ALA A 1 114 ? 15.872 -4.916 -5.035 1.00 82.06 114 ALA A CA 1
ATOM 911 C C . ALA A 1 114 ? 16.659 -5.766 -4.035 1.00 82.06 114 ALA A C 1
ATOM 913 O O . ALA A 1 114 ? 16.127 -6.725 -3.475 1.00 82.06 114 ALA A O 1
ATOM 914 N N . SER A 1 115 ? 17.912 -5.396 -3.800 1.00 79.56 115 SER A N 1
ATOM 915 C CA . SER A 1 115 ? 18.792 -6.029 -2.819 1.00 79.56 115 SER A CA 1
ATOM 916 C C . SER A 1 115 ? 19.375 -4.982 -1.880 1.00 79.56 115 SER A C 1
ATOM 918 O O . SER A 1 115 ? 19.638 -3.854 -2.292 1.00 79.56 115 SER A O 1
ATOM 920 N N . GLY A 1 116 ? 19.617 -5.369 -0.633 1.00 77.44 116 GLY A N 1
ATOM 921 C CA . GLY A 1 116 ? 20.180 -4.502 0.397 1.00 77.44 116 GLY A CA 1
ATOM 922 C C . GLY A 1 116 ? 19.642 -4.874 1.773 1.00 77.44 116 GLY A C 1
ATOM 923 O O . GLY A 1 116 ? 18.577 -5.477 1.884 1.00 77.44 116 GLY A O 1
ATOM 924 N N 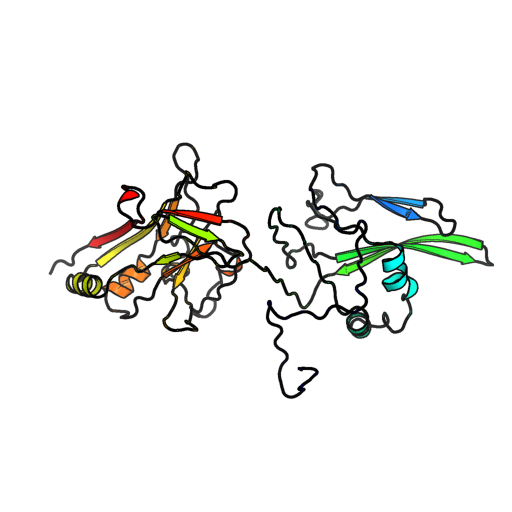. ASN A 1 117 ? 20.393 -4.518 2.814 1.00 73.00 117 ASN A N 1
ATOM 925 C CA . ASN A 1 117 ? 19.989 -4.738 4.208 1.00 73.00 117 ASN A CA 1
ATOM 926 C C . ASN A 1 117 ? 19.420 -3.469 4.856 1.00 73.00 117 ASN A C 1
ATOM 928 O O . ASN A 1 117 ? 18.753 -3.548 5.882 1.00 73.00 117 ASN A O 1
ATOM 932 N N . ASP A 1 118 ? 19.654 -2.326 4.214 1.00 67.06 118 ASP A N 1
ATOM 933 C CA . ASP A 1 118 ? 19.203 -1.007 4.625 1.00 67.06 118 ASP A CA 1
ATOM 934 C C . ASP A 1 118 ? 18.445 -0.372 3.460 1.00 67.06 118 ASP A C 1
ATOM 936 O O . ASP A 1 118 ? 18.863 -0.465 2.304 1.00 67.06 118 ASP A O 1
ATOM 940 N N . GLY A 1 119 ? 17.321 0.278 3.745 1.00 66.00 119 GLY A N 1
ATOM 941 C CA . GLY A 1 119 ? 16.554 0.955 2.709 1.00 66.00 119 GLY A CA 1
ATOM 942 C C . GLY A 1 119 ? 15.120 1.251 3.114 1.00 66.00 119 GLY A C 1
ATOM 943 O O . GLY A 1 119 ? 14.580 0.693 4.067 1.00 66.00 119 GLY A O 1
ATOM 944 N N . SER A 1 120 ? 14.496 2.156 2.367 1.00 69.88 120 SER A N 1
ATOM 945 C CA . SER A 1 120 ? 13.061 2.418 2.468 1.00 69.88 120 SER A CA 1
ATOM 946 C C . SER A 1 120 ? 12.294 1.472 1.551 1.00 69.88 120 SER A C 1
ATOM 948 O O . SER A 1 120 ? 12.696 1.248 0.410 1.00 69.88 120 SER A O 1
ATOM 950 N N . LEU A 1 121 ? 11.160 0.955 2.022 1.00 74.81 121 LEU A N 1
ATOM 951 C CA . LEU A 1 121 ? 10.239 0.206 1.175 1.00 74.81 121 LEU A CA 1
ATOM 952 C C . LEU A 1 121 ? 9.363 1.193 0.391 1.00 74.81 121 LEU A C 1
ATOM 954 O O . LEU A 1 121 ? 8.665 2.018 0.982 1.00 74.81 121 LEU A O 1
ATOM 958 N N . ILE A 1 122 ? 9.387 1.098 -0.938 1.00 74.00 122 ILE A N 1
ATOM 959 C CA . ILE A 1 122 ? 8.551 1.907 -1.831 1.00 74.00 122 ILE A CA 1
ATOM 960 C C . ILE A 1 122 ? 7.624 0.970 -2.599 1.00 74.00 122 ILE A C 1
ATOM 962 O O . ILE A 1 122 ? 8.071 0.008 -3.217 1.00 74.00 122 ILE A O 1
ATOM 966 N N . SER A 1 123 ? 6.327 1.270 -2.568 1.00 74.69 123 SER A N 1
ATOM 967 C CA . SER A 1 123 ? 5.336 0.595 -3.402 1.00 74.69 123 SER A CA 1
ATOM 968 C C . SER A 1 123 ? 5.110 1.404 -4.675 1.00 74.69 123 SER A C 1
ATOM 970 O O . SER A 1 123 ? 4.828 2.600 -4.605 1.00 74.69 123 SER A O 1
ATOM 972 N N . PHE A 1 124 ? 5.176 0.746 -5.831 1.00 76.94 124 PHE A N 1
ATOM 973 C CA . PHE A 1 124 ? 4.885 1.354 -7.129 1.00 76.94 124 PHE A CA 1
ATOM 974 C C . PHE A 1 124 ? 3.497 0.932 -7.615 1.00 76.94 124 PHE A C 1
ATOM 976 O O . PHE A 1 124 ? 3.192 -0.258 -7.685 1.00 76.94 124 PHE A O 1
ATOM 983 N N . ASP A 1 125 ? 2.657 1.899 -7.985 1.00 76.94 125 ASP A N 1
ATOM 984 C CA . ASP A 1 125 ? 1.342 1.612 -8.559 1.00 76.94 125 ASP A CA 1
ATOM 985 C C . ASP A 1 125 ? 1.437 1.396 -10.077 1.00 76.94 125 ASP A C 1
ATOM 987 O O . ASP A 1 125 ? 1.489 2.336 -10.872 1.00 76.94 125 ASP A O 1
ATOM 991 N N . PHE A 1 126 ? 1.423 0.127 -10.485 1.00 82.69 126 PHE A N 1
ATOM 992 C CA . PHE A 1 126 ? 1.447 -0.291 -11.891 1.00 82.69 126 PHE A CA 1
ATOM 993 C C . PHE A 1 126 ? 0.060 -0.220 -12.566 1.00 82.69 126 PHE A C 1
ATOM 995 O O . PHE A 1 126 ? -0.090 -0.672 -13.705 1.00 82.69 126 PHE A O 1
ATOM 1002 N N . ASN A 1 127 ? -0.971 0.269 -11.872 1.00 77.00 127 ASN A N 1
ATOM 1003 C CA . ASN A 1 127 ? -2.334 0.424 -12.389 1.00 77.00 127 ASN A CA 1
ATOM 1004 C C . ASN A 1 127 ? -2.734 1.894 -12.591 1.00 77.00 127 ASN A C 1
ATOM 1006 O O . ASN A 1 127 ? -3.878 2.166 -12.956 1.00 77.00 127 ASN A O 1
ATOM 1010 N N . SER A 1 128 ? -1.813 2.837 -12.373 1.00 75.81 128 SER A N 1
ATOM 1011 C CA . SER A 1 128 ? -2.076 4.259 -12.588 1.00 75.81 128 SER A CA 1
ATOM 1012 C C . SER A 1 128 ? -2.244 4.612 -14.079 1.00 75.81 128 SER A C 1
ATOM 1014 O O . SER A 1 128 ? -2.022 3.784 -14.969 1.00 75.81 128 SER A O 1
ATOM 1016 N N . SER A 1 129 ? -2.658 5.852 -14.366 1.00 77.62 129 SER A N 1
ATOM 1017 C CA . SER A 1 129 ? -2.824 6.347 -15.740 1.00 77.62 129 SER A CA 1
ATOM 1018 C C . SER A 1 129 ? -1.509 6.359 -16.525 1.00 77.62 129 SER A C 1
ATOM 1020 O O . SER A 1 129 ? -1.510 6.047 -17.716 1.00 77.62 129 SER A O 1
ATOM 1022 N N . VAL A 1 130 ? -0.391 6.667 -15.860 1.00 80.62 130 VAL A N 1
ATOM 1023 C CA . VAL A 1 130 ? 0.956 6.557 -16.426 1.00 80.62 130 VAL A CA 1
ATOM 1024 C C . VAL A 1 130 ? 1.526 5.204 -16.027 1.00 80.62 130 VAL A C 1
ATOM 1026 O O . VAL A 1 130 ? 1.899 4.969 -14.878 1.00 80.62 130 VAL A O 1
ATOM 1029 N N . LYS A 1 131 ? 1.558 4.284 -16.986 1.00 86.00 131 LYS A N 1
ATOM 1030 C CA . LYS A 1 131 ? 2.032 2.922 -16.748 1.00 86.00 131 LYS A CA 1
ATOM 1031 C C . LYS A 1 131 ? 3.553 2.853 -16.892 1.00 86.00 131 LYS A C 1
ATOM 1033 O O . LYS A 1 131 ? 4.086 3.468 -17.812 1.00 86.00 131 LYS A O 1
ATOM 1038 N N . PRO A 1 132 ? 4.246 2.088 -16.033 1.00 88.94 132 PRO A N 1
ATOM 1039 C CA . PRO A 1 132 ? 5.674 1.858 -16.191 1.00 88.94 132 PRO A CA 1
ATOM 1040 C C . PRO A 1 132 ? 5.958 1.097 -17.491 1.00 88.94 132 PRO A C 1
ATOM 1042 O O . PRO A 1 132 ? 5.172 0.247 -17.922 1.00 88.94 132 PRO A O 1
ATOM 1045 N N . SER A 1 133 ? 7.095 1.403 -18.104 1.00 91.12 133 SER A N 1
ATOM 1046 C CA . SER A 1 133 ? 7.475 0.917 -19.428 1.00 91.12 133 SER A CA 1
ATOM 1047 C C . SER A 1 133 ? 8.990 0.787 -19.570 1.00 91.12 133 SER A C 1
ATOM 1049 O O . SER A 1 133 ? 9.765 1.427 -18.855 1.00 91.12 133 SER A O 1
ATOM 1051 N N . ILE A 1 134 ? 9.414 -0.041 -20.523 1.00 92.38 134 ILE A N 1
ATOM 1052 C CA . ILE A 1 134 ? 10.756 0.031 -21.100 1.00 92.38 134 ILE A CA 1
ATOM 1053 C C . ILE A 1 134 ? 10.691 1.032 -22.250 1.00 92.38 134 ILE A C 1
ATOM 1055 O O . ILE A 1 134 ? 9.943 0.831 -23.205 1.00 92.38 134 ILE A O 1
ATOM 1059 N N . GLU A 1 135 ? 11.487 2.093 -22.164 1.00 92.38 135 GLU A N 1
ATOM 1060 C CA . GLU A 1 135 ? 11.561 3.128 -23.194 1.00 92.38 135 GLU A CA 1
ATOM 1061 C C . GLU A 1 135 ? 12.844 2.984 -24.016 1.00 92.38 135 GLU A C 1
ATOM 1063 O O . GLU A 1 135 ? 13.954 3.089 -23.482 1.00 92.38 135 GLU A O 1
ATOM 1068 N N . VAL A 1 136 ? 12.703 2.782 -25.327 1.00 92.31 136 VAL A N 1
ATOM 1069 C CA . VAL A 1 136 ? 13.828 2.612 -26.253 1.00 92.31 136 VAL A CA 1
ATOM 1070 C C . VAL A 1 136 ? 13.855 3.765 -27.248 1.00 92.31 136 VAL A C 1
ATOM 1072 O O . VAL A 1 136 ? 12.996 3.883 -28.116 1.00 92.31 136 VAL A O 1
ATOM 1075 N N . TYR A 1 137 ? 14.882 4.608 -27.152 1.00 91.75 137 TYR A N 1
ATOM 1076 C CA . TYR A 1 137 ? 15.095 5.750 -28.042 1.00 91.75 137 TYR A CA 1
ATOM 1077 C C . TYR A 1 137 ? 16.191 5.423 -29.058 1.00 91.75 137 TYR A C 1
ATOM 1079 O O . TYR A 1 137 ? 17.333 5.169 -28.674 1.00 91.75 137 TYR A O 1
ATOM 1087 N N . TYR A 1 138 ? 15.869 5.475 -30.350 1.00 90.00 138 TYR A N 1
ATOM 1088 C CA . TYR A 1 138 ? 16.794 5.104 -31.426 1.00 90.00 138 TYR A CA 1
ATOM 1089 C C . TYR A 1 138 ? 16.648 5.995 -32.664 1.00 90.00 138 TYR A C 1
ATOM 1091 O O . TYR A 1 138 ? 15.729 6.808 -32.789 1.00 90.00 138 TYR A O 1
ATOM 1099 N N . THR A 1 139 ? 17.606 5.889 -33.572 1.00 91.44 139 THR A N 1
ATOM 1100 C CA . THR A 1 139 ? 17.685 6.666 -34.810 1.00 91.44 139 THR A CA 1
ATOM 1101 C C . THR A 1 139 ? 17.809 5.722 -35.994 1.00 91.44 139 THR A C 1
ATOM 1103 O O . THR A 1 139 ? 18.572 4.761 -35.950 1.00 91.44 139 THR A O 1
ATOM 1106 N N . ASN A 1 140 ? 17.067 6.011 -37.060 1.00 90.00 140 ASN A N 1
ATOM 1107 C CA . ASN A 1 140 ? 17.144 5.278 -38.316 1.00 90.00 140 ASN A CA 1
ATOM 1108 C C . ASN A 1 140 ? 17.822 6.152 -39.367 1.00 90.00 140 ASN A C 1
ATOM 1110 O O . ASN A 1 140 ? 17.314 7.226 -39.690 1.00 90.00 140 ASN A O 1
ATOM 1114 N N . SER A 1 141 ? 18.934 5.677 -39.921 1.00 91.12 141 SER A N 1
ATOM 1115 C CA . SER A 1 141 ? 19.579 6.316 -41.070 1.00 91.12 141 SER A CA 1
ATOM 1116 C C . SER A 1 141 ? 18.891 5.883 -42.363 1.00 91.12 141 SER A C 1
ATOM 1118 O O . SER A 1 141 ? 18.695 4.688 -42.595 1.00 91.12 141 SER A O 1
ATOM 1120 N N . VAL A 1 142 ? 18.538 6.847 -43.211 1.00 89.81 142 VAL A N 1
ATOM 1121 C CA . VAL A 1 142 ? 17.965 6.596 -44.539 1.00 89.81 142 VAL A CA 1
ATOM 1122 C C . VAL A 1 142 ? 19.078 6.696 -45.572 1.00 89.81 142 VAL A C 1
ATOM 1124 O O . VAL A 1 142 ? 19.772 7.711 -45.646 1.00 89.81 142 VAL A O 1
ATOM 1127 N N . PHE A 1 143 ? 19.239 5.640 -46.367 1.00 89.88 143 PHE A N 1
ATOM 1128 C CA . PHE A 1 143 ? 20.278 5.549 -47.387 1.00 89.88 143 PHE A CA 1
ATOM 1129 C C . PHE A 1 143 ? 19.690 5.708 -48.789 1.00 89.88 143 PHE A C 1
ATOM 1131 O O . PHE A 1 143 ? 18.671 5.097 -49.110 1.00 89.88 143 PHE A O 1
ATOM 1138 N N . TYR A 1 144 ? 20.374 6.472 -49.635 1.00 90.12 144 TYR A N 1
ATOM 1139 C CA . TYR A 1 144 ? 20.139 6.528 -51.076 1.00 90.12 144 TYR A CA 1
ATOM 1140 C C . TYR A 1 144 ? 21.493 6.460 -51.783 1.00 90.12 144 TYR A C 1
ATOM 1142 O O . TYR A 1 144 ? 22.409 7.200 -51.434 1.00 90.12 144 TYR A O 1
ATOM 1150 N N . GLU A 1 145 ? 21.643 5.514 -52.714 1.00 90.38 145 GLU A N 1
ATOM 1151 C CA . GLU A 1 145 ? 22.902 5.269 -53.443 1.00 90.38 145 GLU A CA 1
ATOM 1152 C C . GLU A 1 145 ? 24.144 5.135 -52.529 1.00 90.38 145 GLU A C 1
ATOM 1154 O O . GLU A 1 145 ? 25.241 5.577 -52.851 1.00 90.38 145 GLU A O 1
ATOM 1159 N N . GLY A 1 146 ? 23.978 4.516 -51.352 1.00 85.12 146 GLY A N 1
ATOM 1160 C CA . GLY A 1 146 ? 25.066 4.287 -50.391 1.00 85.12 146 GLY A CA 1
ATOM 1161 C C . GLY A 1 146 ? 25.443 5.499 -49.529 1.00 85.12 146 GLY A C 1
ATOM 1162 O O . GLY A 1 146 ? 26.255 5.355 -48.615 1.00 85.12 146 GLY A O 1
ATOM 1163 N N . ALA A 1 147 ? 24.827 6.663 -49.750 1.00 87.50 147 ALA A N 1
ATOM 1164 C CA . ALA A 1 147 ? 24.972 7.844 -48.905 1.00 87.50 147 ALA A CA 1
ATOM 1165 C C . ALA A 1 147 ? 23.799 7.970 -47.921 1.00 87.50 147 ALA A C 1
ATOM 1167 O O . ALA A 1 147 ? 22.656 7.650 -48.251 1.00 87.50 147 ALA A O 1
ATOM 1168 N N . ILE A 1 148 ? 24.075 8.459 -46.709 1.00 87.50 148 ILE A N 1
ATOM 1169 C CA . ILE A 1 148 ? 23.027 8.813 -45.743 1.00 87.50 148 ILE A CA 1
ATOM 1170 C C . ILE A 1 148 ? 22.418 10.139 -46.192 1.00 87.50 148 ILE A C 1
ATOM 1172 O O . ILE A 1 148 ? 23.116 11.152 -46.224 1.00 87.50 148 ILE A O 1
ATOM 1176 N N . ILE A 1 149 ? 21.130 10.129 -46.524 1.00 89.56 149 ILE A N 1
ATOM 1177 C CA . ILE A 1 149 ? 20.399 11.323 -46.970 1.00 89.56 149 ILE A CA 1
ATOM 1178 C C . ILE A 1 149 ? 19.510 11.919 -45.879 1.00 89.56 149 ILE A C 1
ATOM 1180 O O . ILE A 1 149 ? 19.176 13.097 -45.951 1.00 89.56 149 ILE A O 1
ATOM 1184 N N . ASP A 1 150 ? 19.141 11.124 -44.871 1.00 88.50 150 ASP A N 1
ATOM 1185 C CA . ASP A 1 150 ? 18.288 11.568 -43.769 1.00 88.50 150 ASP A CA 1
ATOM 1186 C C . ASP A 1 150 ? 18.506 10.721 -42.503 1.00 88.50 150 ASP A C 1
ATOM 1188 O O . ASP A 1 150 ? 19.079 9.625 -42.541 1.00 88.50 150 ASP A O 1
ATOM 1192 N N . THR A 1 151 ? 18.058 11.228 -41.356 1.00 89.88 151 THR A N 1
ATOM 1193 C CA . THR A 1 151 ? 18.027 10.512 -40.078 1.00 89.88 151 THR A CA 1
ATOM 1194 C C . THR A 1 151 ? 16.707 10.757 -39.360 1.00 89.88 151 THR A C 1
ATOM 1196 O O . THR A 1 151 ? 16.402 11.874 -38.951 1.00 89.88 151 THR A O 1
ATOM 1199 N N . ILE A 1 152 ? 15.966 9.678 -39.118 1.00 90.81 152 ILE A N 1
ATOM 1200 C CA . ILE A 1 152 ? 14.659 9.713 -38.460 1.00 90.81 152 ILE A CA 1
ATOM 1201 C C . ILE A 1 152 ? 14.823 9.337 -36.985 1.00 90.81 152 ILE A C 1
ATOM 1203 O O . ILE A 1 152 ? 15.331 8.263 -36.657 1.00 90.81 152 ILE A O 1
ATOM 1207 N N . HIS A 1 153 ? 14.357 10.196 -36.080 1.00 91.00 153 HIS A N 1
ATOM 1208 C CA . HIS A 1 153 ? 14.330 9.925 -34.640 1.00 91.00 153 HIS A CA 1
ATOM 1209 C C . HIS A 1 153 ? 13.047 9.179 -34.261 1.00 91.00 153 HIS A C 1
ATOM 1211 O O . HIS A 1 153 ? 11.948 9.666 -34.519 1.00 91.00 153 HIS A O 1
ATOM 1217 N N . LYS A 1 154 ? 13.176 8.012 -33.622 1.00 90.88 154 LYS A N 1
ATOM 1218 C CA . LYS A 1 154 ? 12.041 7.199 -33.157 1.00 90.88 154 LYS A CA 1
ATOM 1219 C C . LYS A 1 154 ? 12.170 6.786 -31.697 1.00 90.88 154 LYS A C 1
ATOM 1221 O O . LYS A 1 154 ? 13.263 6.788 -31.128 1.00 90.88 154 LYS A O 1
ATOM 1226 N N . ASN A 1 155 ? 11.054 6.464 -31.072 1.00 91.56 155 ASN A N 1
ATOM 1227 C CA . ASN A 1 155 ? 11.011 5.872 -29.746 1.00 91.56 155 ASN A CA 1
ATOM 1228 C C . ASN A 1 155 ? 9.904 4.825 -29.703 1.00 91.56 155 ASN A C 1
ATOM 1230 O O . ASN A 1 155 ? 8.816 5.073 -30.215 1.00 91.56 155 ASN A O 1
ATOM 1234 N N . ASP A 1 156 ? 10.200 3.699 -29.066 1.00 91.44 156 ASP A N 1
ATOM 1235 C CA . ASP A 1 156 ? 9.230 2.645 -28.798 1.00 91.44 156 ASP A CA 1
ATOM 1236 C C . ASP A 1 156 ? 9.097 2.460 -27.284 1.00 91.44 156 ASP A C 1
ATOM 1238 O O . ASP A 1 156 ? 10.091 2.495 -26.550 1.00 91.44 156 ASP A O 1
ATOM 1242 N N . SER A 1 157 ? 7.856 2.271 -26.833 1.00 91.62 157 SER A N 1
ATOM 1243 C CA . SER A 1 157 ? 7.497 2.070 -25.430 1.00 91.62 157 SER A CA 1
ATOM 1244 C C . SER A 1 157 ? 6.881 0.688 -25.253 1.00 91.62 157 SER A C 1
ATOM 1246 O O . SER A 1 157 ? 5.871 0.360 -25.881 1.00 91.62 157 SER A O 1
ATOM 1248 N N . PHE A 1 158 ? 7.482 -0.124 -24.386 1.00 90.69 158 PHE A N 1
ATOM 1249 C CA . PHE A 1 158 ? 6.993 -1.458 -24.043 1.00 90.69 158 PHE A CA 1
ATOM 1250 C C . PHE A 1 158 ? 6.408 -1.417 -22.634 1.00 90.69 158 PHE A C 1
ATOM 1252 O O . PHE A 1 158 ? 7.137 -1.413 -21.641 1.00 90.69 158 PHE A O 1
ATOM 1259 N N . LEU A 1 159 ? 5.080 -1.348 -22.543 1.00 89.88 159 LEU A N 1
ATOM 1260 C CA . LEU A 1 159 ? 4.375 -1.239 -21.266 1.00 89.88 159 LEU A CA 1
ATOM 1261 C C . LEU A 1 159 ? 4.562 -2.505 -20.419 1.00 89.88 159 LEU A C 1
ATOM 1263 O O . LEU A 1 159 ? 4.323 -3.615 -20.894 1.00 89.88 159 LEU A O 1
ATOM 1267 N N . LEU A 1 160 ? 4.859 -2.338 -19.128 1.00 87.19 160 LEU A N 1
ATOM 1268 C CA . LEU A 1 160 ? 4.877 -3.421 -18.136 1.00 87.19 160 LEU A CA 1
ATOM 1269 C C . LEU A 1 160 ? 3.441 -3.759 -17.692 1.00 87.19 160 LEU A C 1
ATOM 1271 O O . LEU A 1 160 ? 3.038 -3.565 -16.543 1.00 87.19 160 LEU A O 1
ATOM 1275 N N . SER A 1 161 ? 2.632 -4.193 -18.658 1.00 79.62 161 SER A N 1
ATOM 1276 C CA . SER A 1 161 ? 1.229 -4.582 -18.490 1.00 79.62 161 SER A CA 1
ATOM 1277 C C . SER A 1 161 ? 1.064 -6.104 -18.510 1.00 79.62 161 SER A C 1
ATOM 1279 O O . SER A 1 161 ? 1.951 -6.830 -18.942 1.00 79.62 161 SER A O 1
ATOM 1281 N N . GLY A 1 162 ? -0.097 -6.587 -18.064 1.00 80.25 162 GLY A N 1
ATOM 1282 C CA . GLY A 1 162 ? -0.407 -8.017 -18.011 1.00 80.25 162 GLY A CA 1
ATOM 1283 C C . GLY A 1 162 ? -0.258 -8.596 -16.607 1.00 80.25 162 GLY A C 1
ATOM 1284 O O . GLY A 1 162 ? -0.622 -7.941 -15.625 1.00 80.25 162 GLY A O 1
ATOM 1285 N N . ILE A 1 163 ? 0.230 -9.837 -16.532 1.00 79.31 163 ILE A N 1
ATOM 1286 C CA . ILE A 1 163 ? 0.400 -10.575 -15.276 1.00 79.31 163 ILE A CA 1
ATOM 1287 C C . ILE A 1 163 ? 1.518 -9.919 -14.468 1.00 79.31 163 ILE A C 1
ATOM 1289 O O . ILE A 1 163 ? 2.630 -9.731 -14.955 1.00 79.31 163 ILE A O 1
ATOM 1293 N N . LYS A 1 164 ? 1.198 -9.558 -13.228 1.00 80.75 164 LYS A N 1
ATOM 1294 C CA . LYS A 1 164 ? 2.111 -8.914 -12.288 1.00 80.75 164 LYS A CA 1
ATOM 1295 C C . LYS A 1 164 ? 2.044 -9.676 -10.980 1.00 80.75 164 LYS A C 1
ATOM 1297 O O . LYS A 1 164 ? 0.955 -9.878 -10.449 1.00 80.75 164 LYS A O 1
ATOM 1302 N N . ALA A 1 165 ? 3.202 -10.039 -10.462 1.00 79.00 165 ALA A N 1
ATOM 1303 C CA . ALA A 1 165 ? 3.349 -10.585 -9.129 1.00 79.00 165 ALA A CA 1
ATOM 1304 C C . ALA A 1 165 ? 4.439 -9.801 -8.409 1.00 79.00 165 ALA A C 1
ATOM 1306 O O . ALA A 1 165 ? 5.397 -9.328 -9.023 1.00 79.00 165 ALA A O 1
ATOM 1307 N N . SER A 1 166 ? 4.260 -9.630 -7.108 1.00 77.31 166 SER A N 1
ATOM 1308 C CA . SER A 1 166 ? 5.245 -9.004 -6.245 1.00 77.31 166 SER A CA 1
ATOM 1309 C C . SER A 1 166 ? 5.419 -9.890 -5.028 1.00 77.31 166 SER A C 1
ATOM 1311 O O . SER A 1 166 ? 4.437 -10.353 -4.450 1.00 77.31 166 SER A O 1
ATOM 1313 N N . THR A 1 167 ? 6.673 -10.115 -4.652 1.00 76.00 167 THR A N 1
ATOM 1314 C CA . THR A 1 167 ? 7.047 -10.860 -3.454 1.00 76.00 167 THR A CA 1
ATOM 1315 C C . THR A 1 167 ? 7.799 -9.935 -2.521 1.00 76.00 167 THR A C 1
ATOM 1317 O O . THR A 1 167 ? 8.840 -9.395 -2.900 1.00 76.00 167 THR A O 1
ATOM 1320 N N . TYR A 1 168 ? 7.324 -9.803 -1.288 1.00 76.31 168 TYR A N 1
ATOM 1321 C CA . TYR A 1 168 ? 8.086 -9.175 -0.219 1.00 76.31 168 TYR A CA 1
ATOM 1322 C C . TYR A 1 168 ? 8.500 -10.247 0.782 1.00 76.31 168 TYR A C 1
ATOM 1324 O O . TYR A 1 168 ? 7.667 -10.819 1.481 1.00 76.31 168 TYR A O 1
ATOM 1332 N N . LYS A 1 169 ? 9.798 -10.556 0.810 1.00 73.25 169 LYS A N 1
ATOM 1333 C CA . LYS A 1 169 ? 10.367 -11.548 1.722 1.00 73.25 169 LYS A CA 1
ATOM 1334 C C . LYS A 1 169 ? 10.868 -10.832 2.967 1.00 73.25 169 LYS A C 1
ATOM 1336 O O . LYS A 1 169 ? 11.861 -10.112 2.901 1.00 73.25 169 LYS A O 1
ATOM 1341 N N . MET A 1 170 ? 10.195 -11.036 4.093 1.00 70.25 170 MET A N 1
ATOM 1342 C CA . MET A 1 170 ? 10.729 -10.646 5.396 1.00 70.25 170 MET A CA 1
ATOM 1343 C C . MET A 1 170 ? 11.374 -11.836 6.089 1.00 70.25 170 MET A C 1
ATOM 1345 O O . MET A 1 170 ? 10.928 -12.969 5.933 1.00 70.25 170 MET A O 1
ATOM 1349 N N . GLY A 1 171 ? 12.392 -11.560 6.904 1.00 69.75 171 GLY A N 1
ATOM 1350 C CA . GLY A 1 171 ? 12.792 -12.506 7.939 1.00 69.75 171 GLY A CA 1
ATOM 1351 C C . GLY A 1 171 ? 11.667 -12.683 8.960 1.00 69.75 171 GLY A C 1
ATOM 1352 O O . GLY A 1 171 ? 10.884 -11.756 9.190 1.00 69.75 171 GLY A O 1
ATOM 1353 N N . GLU A 1 172 ? 11.597 -13.861 9.577 1.00 67.94 172 GLU A N 1
ATOM 1354 C CA . GLU A 1 172 ? 10.673 -14.099 10.683 1.00 67.94 172 GLU A CA 1
ATOM 1355 C C . GLU A 1 172 ? 10.914 -13.071 11.795 1.00 67.94 172 GLU A C 1
ATOM 1357 O O . GLU A 1 172 ? 12.045 -12.847 12.232 1.00 67.94 172 GLU A O 1
ATOM 1362 N N . LYS A 1 173 ? 9.840 -12.415 12.239 1.00 68.31 173 LYS A N 1
ATOM 1363 C CA . LYS A 1 173 ? 9.879 -11.478 13.360 1.00 68.31 173 LYS A CA 1
ATOM 1364 C C . LYS A 1 173 ? 9.017 -12.009 14.487 1.00 68.31 173 LYS A C 1
ATOM 1366 O O . LYS A 1 173 ? 7.806 -12.145 14.347 1.00 68.31 173 LYS A O 1
ATOM 1371 N N . THR A 1 174 ? 9.642 -12.235 15.633 1.00 68.44 174 THR A N 1
ATOM 1372 C CA . THR A 1 174 ? 8.937 -12.440 16.895 1.00 68.44 174 THR A CA 1
ATOM 1373 C C . THR A 1 174 ? 8.649 -11.084 17.520 1.00 68.44 174 THR A C 1
ATOM 1375 O O . THR A 1 174 ? 9.569 -10.366 17.921 1.00 68.44 174 THR A O 1
ATOM 1378 N N . TYR A 1 175 ? 7.373 -10.722 17.602 1.00 70.88 175 TYR A N 1
ATOM 1379 C CA . TYR A 1 175 ? 6.954 -9.560 18.375 1.00 70.88 175 TYR A CA 1
ATOM 1380 C C . TYR A 1 175 ? 6.885 -9.953 19.856 1.00 70.88 175 TYR A C 1
ATOM 1382 O O . TYR A 1 175 ? 6.253 -10.961 20.177 1.00 70.88 175 TYR A O 1
ATOM 1390 N N . PRO A 1 176 ? 7.552 -9.218 20.762 1.00 72.62 176 PRO A N 1
ATOM 1391 C CA . PRO A 1 176 ? 7.459 -9.509 22.184 1.00 72.62 176 PRO A CA 1
ATOM 1392 C C . PRO A 1 176 ? 6.016 -9.316 22.657 1.00 72.62 176 PRO A C 1
ATOM 1394 O O . PRO A 1 176 ? 5.351 -8.364 22.253 1.00 72.62 176 PRO A O 1
ATOM 1397 N N . VAL A 1 177 ? 5.544 -10.197 23.539 1.00 75.94 177 VAL A N 1
ATOM 1398 C CA . VAL A 1 177 ? 4.277 -9.989 24.247 1.00 75.94 177 VAL A CA 1
ATOM 1399 C C . VAL A 1 177 ? 4.547 -8.995 25.372 1.00 75.94 177 VAL A C 1
ATOM 1401 O O . VAL A 1 177 ? 5.101 -9.352 26.409 1.00 75.94 177 VAL A O 1
ATOM 1404 N N . ASN A 1 178 ? 4.230 -7.729 25.128 1.00 86.25 178 ASN A N 1
ATOM 1405 C CA . ASN A 1 178 ? 4.422 -6.630 26.071 1.00 86.25 178 ASN A CA 1
ATOM 1406 C C . ASN A 1 178 ? 3.171 -5.731 26.100 1.00 86.25 178 ASN A C 1
ATOM 1408 O O . ASN A 1 178 ? 2.063 -6.190 25.826 1.00 86.25 178 ASN A O 1
ATOM 1412 N N . ASN A 1 179 ? 3.324 -4.459 26.468 1.00 91.12 179 ASN A N 1
ATOM 1413 C CA . ASN A 1 179 ? 2.248 -3.470 26.545 1.00 91.12 179 ASN A CA 1
ATOM 1414 C C . ASN A 1 179 ? 1.955 -2.748 25.208 1.00 91.12 179 ASN A C 1
ATOM 1416 O O . ASN A 1 179 ? 1.162 -1.802 25.178 1.00 91.12 179 ASN A O 1
ATOM 1420 N N . GLU A 1 180 ? 2.556 -3.180 24.097 1.00 92.88 180 GLU A N 1
ATOM 1421 C CA . GLU A 1 180 ? 2.376 -2.591 22.768 1.00 92.88 180 GLU A CA 1
ATOM 1422 C C . GLU A 1 180 ? 2.105 -3.650 21.689 1.00 92.88 180 GLU A C 1
ATOM 1424 O O . GLU A 1 180 ? 2.360 -4.840 21.856 1.00 92.88 180 GLU A O 1
ATOM 1429 N N . VAL A 1 181 ? 1.562 -3.212 20.554 1.00 92.69 181 VAL A N 1
ATOM 1430 C CA . VAL A 1 181 ? 1.345 -4.042 19.364 1.00 92.69 181 VAL A CA 1
ATOM 1431 C C . VAL A 1 181 ? 1.844 -3.284 18.143 1.00 92.69 181 VAL A C 1
ATOM 1433 O O . VAL A 1 181 ? 1.502 -2.120 17.934 1.00 92.69 181 VAL A O 1
ATOM 1436 N N . LYS A 1 182 ? 2.662 -3.947 17.322 1.00 92.19 182 LYS A N 1
ATOM 1437 C CA . LYS A 1 182 ? 3.229 -3.371 16.098 1.00 92.19 182 LYS A CA 1
ATOM 1438 C C . LYS A 1 182 ? 2.429 -3.839 14.895 1.00 92.19 182 LYS A C 1
ATOM 1440 O O . LYS A 1 182 ? 2.403 -5.027 14.580 1.00 92.19 182 LYS A O 1
ATOM 1445 N N . ILE A 1 183 ? 1.809 -2.895 14.206 1.00 92.56 183 ILE A N 1
ATOM 1446 C CA . ILE A 1 183 ? 1.017 -3.145 13.005 1.00 92.56 183 ILE A CA 1
ATOM 1447 C C . ILE A 1 183 ? 1.835 -2.671 11.808 1.00 92.56 183 ILE A C 1
ATOM 1449 O O . ILE A 1 183 ? 2.329 -1.542 11.794 1.00 92.56 183 ILE A O 1
ATOM 1453 N N . GLN A 1 184 ? 1.995 -3.530 10.806 1.00 89.56 184 GLN A N 1
ATOM 1454 C CA . GLN A 1 184 ? 2.788 -3.238 9.615 1.00 89.56 184 GLN A CA 1
ATOM 1455 C C . GLN A 1 184 ? 2.115 -3.846 8.384 1.00 89.56 184 GLN A C 1
ATOM 1457 O O . GLN A 1 184 ? 1.837 -5.041 8.351 1.00 89.56 184 GLN A O 1
ATOM 1462 N N . GLY A 1 185 ? 1.879 -3.018 7.363 1.00 88.06 185 GLY A N 1
ATOM 1463 C CA . GLY A 1 185 ? 1.029 -3.373 6.227 1.00 88.06 185 GLY A CA 1
ATOM 1464 C C . GLY A 1 185 ? 1.652 -4.434 5.326 1.00 88.06 185 GLY A C 1
ATOM 1465 O O . GLY A 1 185 ? 1.169 -5.558 5.286 1.00 88.06 185 GLY A O 1
ATOM 1466 N N . ALA A 1 186 ? 2.757 -4.104 4.654 1.00 83.56 186 ALA A N 1
ATOM 1467 C CA . ALA A 1 186 ? 3.457 -5.009 3.733 1.00 83.56 186 ALA A CA 1
ATOM 1468 C C . ALA A 1 186 ? 4.007 -6.278 4.413 1.00 83.56 186 ALA A C 1
ATOM 1470 O O . ALA A 1 186 ? 4.232 -7.290 3.763 1.00 83.56 186 ALA A O 1
ATOM 1471 N N . ALA A 1 187 ? 4.221 -6.220 5.727 1.00 81.50 187 ALA A N 1
ATOM 1472 C CA . ALA A 1 187 ? 4.641 -7.352 6.544 1.00 81.50 187 ALA A CA 1
ATOM 1473 C C . ALA A 1 187 ? 3.497 -8.293 6.947 1.00 81.50 187 ALA A C 1
ATOM 1475 O O . ALA A 1 187 ? 3.774 -9.372 7.462 1.00 81.50 187 ALA A O 1
ATOM 1476 N N . GLY A 1 188 ? 2.240 -7.860 6.808 1.00 82.00 188 GLY A N 1
ATOM 1477 C CA . GLY A 1 188 ? 1.079 -8.600 7.303 1.00 82.00 188 GLY A CA 1
ATOM 1478 C C . GLY A 1 188 ? 0.976 -8.672 8.832 1.00 82.00 188 GLY A C 1
ATOM 1479 O O . GLY A 1 188 ? 0.293 -9.551 9.346 1.00 82.00 188 GLY A O 1
ATOM 1480 N N . SER A 1 189 ? 1.646 -7.780 9.574 1.00 87.69 189 SER A N 1
ATOM 1481 C CA . SER A 1 189 ? 1.516 -7.731 11.036 1.00 87.69 189 SER A CA 1
ATOM 1482 C C . SER A 1 189 ? 0.260 -6.955 11.417 1.00 87.69 189 SER A C 1
ATOM 1484 O O . SER A 1 189 ? 0.127 -5.775 11.081 1.00 87.69 189 SER A O 1
ATOM 1486 N N . GLU A 1 190 ? -0.644 -7.609 12.138 1.00 92.69 190 GLU A N 1
ATOM 1487 C CA . GLU A 1 190 ? -1.973 -7.107 12.486 1.00 92.69 190 GLU A CA 1
ATOM 1488 C C . GLU A 1 190 ? -2.262 -7.334 13.970 1.00 92.69 190 GLU A C 1
ATOM 1490 O O . GLU A 1 190 ? -1.735 -8.266 14.579 1.00 92.69 190 GLU A O 1
ATOM 1495 N N . ALA A 1 191 ? -3.129 -6.507 14.556 1.00 93.06 191 ALA A N 1
ATOM 1496 C CA . ALA A 1 191 ? -3.607 -6.743 15.915 1.00 93.06 191 ALA A CA 1
ATOM 1497 C C . ALA A 1 191 ? -4.863 -7.623 15.896 1.00 93.06 191 ALA A C 1
ATOM 1499 O O . ALA A 1 191 ? -5.714 -7.480 15.019 1.00 93.06 191 ALA A O 1
ATOM 1500 N N . ALA A 1 192 ? -4.987 -8.506 16.884 1.00 93.44 192 ALA A N 1
ATOM 1501 C CA . ALA A 1 192 ? -6.212 -9.243 17.172 1.00 93.44 192 ALA A CA 1
ATOM 1502 C C . ALA A 1 192 ? -6.919 -8.598 18.368 1.00 93.44 192 ALA A C 1
ATOM 1504 O O . ALA A 1 192 ? -6.271 -8.266 19.362 1.00 93.44 192 ALA A O 1
ATOM 1505 N N . ILE A 1 193 ? -8.231 -8.413 18.261 1.00 94.75 193 ILE A N 1
ATOM 1506 C CA . ILE A 1 193 ? -9.065 -7.797 19.287 1.00 94.75 193 ILE A CA 1
ATOM 1507 C C . ILE A 1 193 ? -10.234 -8.728 19.596 1.00 94.75 193 ILE A C 1
ATOM 1509 O O . ILE A 1 193 ? -11.019 -9.076 18.712 1.00 94.75 193 ILE A O 1
ATOM 1513 N N . THR A 1 194 ? -10.361 -9.068 20.872 1.00 93.06 194 THR A N 1
ATOM 1514 C CA . THR A 1 194 ? -11.552 -9.684 21.455 1.00 93.06 194 THR A CA 1
ATOM 1515 C C . THR A 1 194 ? -12.323 -8.579 22.171 1.00 93.06 194 THR A C 1
ATOM 1517 O O . THR A 1 194 ? -11.745 -7.876 22.997 1.00 93.06 194 THR A O 1
ATOM 1520 N N . LEU A 1 195 ? -13.587 -8.355 21.792 1.00 91.69 195 LEU A N 1
ATOM 1521 C CA . LEU A 1 195 ? -14.411 -7.293 22.389 1.00 91.69 195 LEU A CA 1
ATOM 1522 C C . LEU A 1 195 ? -15.056 -7.716 23.707 1.00 91.69 195 LEU A C 1
ATOM 1524 O O . LEU A 1 195 ? -15.151 -6.903 24.620 1.00 91.69 195 LEU A O 1
ATOM 1528 N N . PHE A 1 196 ? -15.520 -8.963 23.762 1.00 89.12 196 PHE A N 1
ATOM 1529 C CA . PHE A 1 196 ? -16.232 -9.528 24.895 1.00 89.12 196 PHE A CA 1
ATOM 1530 C C . PHE A 1 196 ? -15.663 -10.905 25.194 1.00 89.12 196 PHE A C 1
ATOM 1532 O O . PHE A 1 196 ? -15.520 -11.723 24.280 1.00 89.12 196 PHE A O 1
ATOM 1539 N N . GLU A 1 197 ? -15.389 -11.172 26.465 1.00 84.56 197 GLU A N 1
ATOM 1540 C CA . GLU A 1 197 ? -15.241 -12.544 26.936 1.00 84.56 197 GLU A CA 1
ATOM 1541 C C . GLU A 1 197 ? -16.629 -13.205 27.033 1.00 84.56 197 GLU A C 1
ATOM 1543 O O . GLU A 1 197 ? -17.650 -12.523 27.169 1.00 84.56 197 GLU A O 1
ATOM 1548 N N . ALA A 1 198 ? -16.691 -14.537 26.946 1.00 78.56 198 ALA A N 1
ATOM 1549 C CA . ALA A 1 198 ? -17.961 -15.266 26.827 1.00 78.56 198 ALA A CA 1
ATOM 1550 C C . ALA A 1 198 ? -18.960 -14.950 27.962 1.00 78.56 198 ALA A C 1
ATOM 1552 O O . ALA A 1 198 ? -20.142 -14.717 27.702 1.00 78.56 198 ALA A O 1
ATOM 1553 N N . ASP A 1 199 ? -18.477 -14.874 29.205 1.00 83.50 199 ASP A N 1
ATOM 1554 C CA . ASP A 1 199 ? -19.309 -14.601 30.385 1.00 83.50 199 ASP A CA 1
ATOM 1555 C C . ASP A 1 199 ? -19.792 -13.136 30.441 1.00 83.50 199 ASP A C 1
ATOM 1557 O O . ASP A 1 199 ? -20.909 -12.842 30.883 1.00 83.50 199 ASP A O 1
ATOM 1561 N N . GLU A 1 200 ? -18.972 -12.199 29.957 1.00 85.81 200 GLU A N 1
ATOM 1562 C CA . GLU A 1 200 ? -19.307 -10.771 29.914 1.00 85.81 200 GLU A CA 1
ATOM 1563 C C . GLU A 1 200 ? -20.400 -10.493 28.881 1.00 85.81 200 GLU A C 1
ATOM 1565 O O . GLU A 1 200 ? -21.331 -9.728 29.146 1.00 85.81 200 GLU A O 1
ATOM 1570 N N . LEU A 1 201 ? -20.324 -11.153 27.721 1.00 87.31 201 LEU A N 1
ATOM 1571 C CA . LEU A 1 201 ? -21.321 -11.012 26.664 1.00 87.31 201 LEU A CA 1
ATOM 1572 C C . LEU A 1 201 ? -22.709 -11.466 27.129 1.00 87.31 201 LEU A C 1
ATOM 1574 O O . LEU A 1 201 ? -23.692 -10.761 26.898 1.00 87.31 201 LEU A O 1
ATOM 1578 N N . ALA A 1 202 ? -22.792 -12.617 27.803 1.00 86.75 202 ALA A N 1
ATOM 1579 C CA . ALA A 1 202 ? -24.052 -13.123 28.346 1.00 86.75 202 ALA A CA 1
ATOM 1580 C C . ALA A 1 202 ? -24.674 -12.122 29.335 1.00 86.75 202 ALA A C 1
ATOM 1582 O O . ALA A 1 202 ? -25.839 -11.753 29.204 1.00 86.75 202 ALA A O 1
ATOM 1583 N N . THR A 1 203 ? -23.855 -11.589 30.246 1.00 88.19 203 THR A N 1
ATOM 1584 C CA . THR A 1 203 ? -24.294 -10.608 31.251 1.00 88.19 203 THR A CA 1
ATOM 1585 C C . THR A 1 203 ? -24.812 -9.308 30.623 1.00 88.19 203 THR A C 1
ATOM 1587 O O . THR A 1 203 ? -25.776 -8.722 31.116 1.00 88.19 203 THR A O 1
ATOM 1590 N N . LEU A 1 204 ? -24.184 -8.828 29.545 1.00 88.06 204 LEU A N 1
ATOM 1591 C CA . LEU A 1 204 ? -24.624 -7.615 28.845 1.00 88.06 204 LEU A CA 1
ATOM 1592 C C . LEU A 1 204 ? -25.921 -7.829 28.056 1.00 88.06 204 LEU A C 1
ATOM 1594 O O . LEU A 1 204 ? -26.748 -6.919 27.991 1.00 88.06 204 LEU A O 1
ATOM 1598 N N . ARG A 1 205 ? -26.121 -9.021 27.484 1.00 88.94 205 ARG A N 1
ATOM 1599 C CA . ARG A 1 205 ? -27.362 -9.386 26.780 1.00 88.94 205 ARG A CA 1
ATOM 1600 C C . ARG A 1 205 ? -28.565 -9.420 27.721 1.00 88.94 205 ARG A C 1
ATOM 1602 O O . ARG A 1 205 ? -29.626 -8.914 27.362 1.00 88.94 205 ARG A O 1
ATOM 1609 N N . ASP A 1 206 ? -28.383 -9.923 28.940 1.00 88.69 206 ASP A N 1
ATOM 1610 C CA . ASP A 1 206 ? -29.449 -10.001 29.950 1.00 88.69 206 ASP A CA 1
ATOM 1611 C C . ASP A 1 206 ? -29.991 -8.624 30.375 1.00 88.69 206 ASP A C 1
ATOM 1613 O O . ASP A 1 206 ? -31.120 -8.516 30.854 1.00 88.69 206 ASP A O 1
ATOM 1617 N N . GLN A 1 207 ? -29.218 -7.553 30.172 1.00 88.25 207 GLN A N 1
ATOM 1618 C CA . GLN A 1 207 ? -29.629 -6.184 30.497 1.00 88.25 207 GLN A CA 1
ATOM 1619 C C . GLN A 1 207 ? -30.543 -5.545 29.437 1.00 88.25 207 GLN A C 1
ATOM 1621 O O . GLN A 1 207 ? -31.095 -4.476 29.690 1.00 88.25 207 GLN A O 1
ATOM 1626 N N . ASN A 1 208 ? -30.721 -6.174 28.265 1.00 86.50 208 ASN A N 1
ATOM 1627 C CA . ASN A 1 208 ? -31.605 -5.701 27.189 1.00 86.50 208 ASN A CA 1
ATOM 1628 C C . ASN A 1 208 ? -31.385 -4.215 26.818 1.00 86.50 208 ASN A C 1
ATOM 1630 O O . ASN A 1 208 ? -32.324 -3.417 26.716 1.00 86.50 208 ASN A O 1
ATOM 1634 N N . LEU A 1 209 ? -30.113 -3.835 26.673 1.00 90.06 209 LEU A N 1
ATOM 1635 C CA . LEU A 1 209 ? -29.682 -2.458 26.438 1.00 90.06 209 LEU A CA 1
ATOM 1636 C C . LEU A 1 209 ? -29.938 -2.020 24.991 1.00 90.06 209 LEU A C 1
ATOM 1638 O O . LEU A 1 209 ? -29.655 -2.757 24.047 1.00 90.06 209 LEU A O 1
ATOM 1642 N N . LEU A 1 210 ? -30.377 -0.772 24.805 1.00 92.31 210 LEU A N 1
ATOM 1643 C CA . LEU A 1 210 ? -30.406 -0.125 23.494 1.00 92.31 210 LEU A CA 1
ATOM 1644 C C . LEU A 1 210 ? -29.085 0.609 23.254 1.00 92.31 210 LEU A C 1
ATOM 1646 O O . LEU A 1 210 ? -28.792 1.592 23.935 1.00 92.31 210 LEU A O 1
ATOM 1650 N N . ILE A 1 211 ? -28.294 0.150 22.288 1.00 94.56 211 ILE A N 1
ATOM 1651 C CA . ILE A 1 211 ? -26.984 0.736 21.984 1.00 94.56 211 ILE A CA 1
ATOM 1652 C C . ILE A 1 211 ? -27.160 2.013 21.159 1.00 94.56 211 ILE A C 1
ATOM 1654 O O . ILE A 1 211 ? -27.710 1.981 20.064 1.00 94.56 211 ILE A O 1
ATOM 1658 N N . ASN A 1 212 ? -26.679 3.140 21.688 1.00 94.31 212 ASN A N 1
ATOM 1659 C CA . ASN A 1 212 ? -26.736 4.447 21.025 1.00 94.31 212 ASN A CA 1
ATOM 1660 C C . ASN A 1 212 ? -25.441 4.770 20.271 1.00 94.31 212 ASN A C 1
ATOM 1662 O O . ASN A 1 212 ? -25.470 5.409 19.225 1.00 94.31 212 ASN A O 1
ATOM 1666 N N . ASP A 1 213 ? -24.296 4.388 20.838 1.00 96.19 213 ASP A N 1
ATOM 1667 C CA . ASP A 1 213 ? -22.976 4.598 20.241 1.00 96.19 213 ASP A CA 1
ATOM 1668 C C . ASP A 1 213 ? -22.004 3.560 20.800 1.00 96.19 213 ASP A C 1
ATOM 1670 O O . ASP A 1 213 ? -21.987 3.321 22.010 1.00 96.19 213 ASP A O 1
ATOM 1674 N N . ALA A 1 214 ? -21.178 2.962 19.947 1.00 97.19 214 ALA A N 1
ATOM 1675 C CA . ALA A 1 214 ? -20.062 2.136 20.380 1.00 97.19 214 ALA A CA 1
ATOM 1676 C C . ALA A 1 214 ? -18.794 2.517 19.617 1.00 97.19 214 ALA A C 1
ATOM 1678 O O . ALA A 1 214 ? -18.791 2.607 18.388 1.00 97.19 214 ALA A O 1
ATOM 1679 N N . SER A 1 215 ? -17.696 2.725 20.342 1.00 97.62 215 SER A N 1
ATOM 1680 C CA . SER A 1 215 ? -16.419 3.113 19.748 1.00 97.62 215 SER A CA 1
ATOM 1681 C C . SER A 1 215 ? -15.235 2.351 20.322 1.00 97.62 215 SER A C 1
ATOM 1683 O O . SER A 1 215 ? -15.177 2.041 21.514 1.00 97.62 215 SER A O 1
ATOM 1685 N N . LEU A 1 216 ? -14.264 2.083 19.453 1.00 97.56 216 LEU A N 1
ATOM 1686 C CA . LEU A 1 216 ? -13.006 1.427 19.777 1.00 97.56 216 LEU A CA 1
ATOM 1687 C C . LEU A 1 216 ? -11.850 2.366 19.438 1.00 97.56 216 LEU A C 1
ATOM 1689 O O . LEU A 1 216 ? -11.696 2.784 18.293 1.00 97.56 216 LEU A O 1
ATOM 1693 N N . THR A 1 217 ? -11.057 2.724 20.444 1.00 98.12 217 THR A N 1
ATOM 1694 C CA . THR A 1 217 ? -9.964 3.695 20.318 1.00 98.12 217 THR A CA 1
ATOM 1695 C C . THR A 1 217 ? -8.617 3.049 20.610 1.00 98.12 217 THR A C 1
ATOM 1697 O O . THR A 1 217 ? -8.423 2.451 21.672 1.00 98.12 217 THR A O 1
ATOM 1700 N N . PHE A 1 218 ? -7.676 3.231 19.686 1.00 98.06 218 PHE A N 1
ATOM 1701 C CA . PHE A 1 218 ? -6.305 2.735 19.762 1.00 98.06 218 PHE A CA 1
ATOM 1702 C C . PHE A 1 218 ? -5.329 3.905 19.846 1.00 98.06 218 PHE A C 1
ATOM 1704 O O . PHE A 1 218 ? -5.237 4.700 18.911 1.00 98.06 218 PHE A O 1
ATOM 1711 N N . TYR A 1 219 ? -4.584 4.004 20.945 1.00 97.75 219 TYR A N 1
ATOM 1712 C CA . TYR A 1 219 ? -3.584 5.055 21.125 1.00 97.75 219 TYR A CA 1
ATOM 1713 C C . TYR A 1 219 ? -2.233 4.645 20.554 1.00 97.75 219 TYR A C 1
ATOM 1715 O O . TYR A 1 219 ? -1.809 3.494 20.668 1.00 97.75 219 TYR A O 1
ATOM 1723 N N . ILE A 1 220 ? -1.539 5.612 19.969 1.00 97.38 220 ILE A N 1
ATOM 1724 C CA . ILE A 1 220 ? -0.209 5.439 19.395 1.00 97.38 220 ILE A CA 1
ATOM 1725 C C . ILE A 1 220 ? 0.830 5.529 20.515 1.00 97.38 220 ILE A C 1
ATOM 1727 O O . ILE A 1 220 ? 0.781 6.427 21.362 1.00 97.38 220 ILE A O 1
ATOM 1731 N N . ASN A 1 221 ? 1.807 4.620 20.504 1.00 95.31 221 ASN A N 1
ATOM 1732 C CA . ASN A 1 221 ? 3.001 4.759 21.325 1.00 95.31 221 ASN A CA 1
ATOM 1733 C C . ASN A 1 221 ? 3.891 5.864 20.729 1.00 95.31 221 ASN A C 1
ATOM 1735 O O . ASN A 1 221 ? 4.713 5.612 19.851 1.00 95.31 221 ASN A O 1
ATOM 1739 N N . GLN A 1 222 ? 3.720 7.096 21.211 1.00 93.69 222 GLN A N 1
ATOM 1740 C CA . GLN A 1 222 ? 4.467 8.275 20.750 1.00 93.69 222 GLN A CA 1
ATOM 1741 C C . GLN A 1 222 ? 5.975 8.214 21.062 1.00 93.69 222 GLN A C 1
ATOM 1743 O O . GLN A 1 222 ? 6.737 9.000 20.509 1.00 9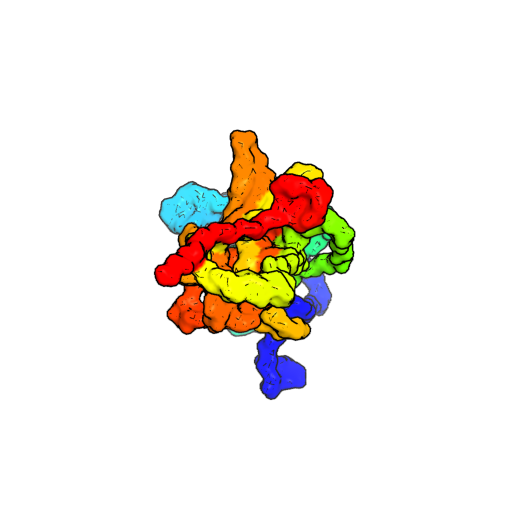3.69 222 GLN A O 1
ATOM 1748 N N . SER A 1 223 ? 6.417 7.299 21.933 1.00 92.44 223 SER A N 1
ATOM 1749 C CA . SER A 1 223 ? 7.841 7.055 22.208 1.00 92.44 223 SER A CA 1
ATOM 1750 C C . SER A 1 223 ? 8.489 6.075 21.222 1.00 92.44 223 SER A C 1
ATOM 1752 O O . SER A 1 223 ? 9.708 5.915 21.244 1.00 92.44 223 SER A O 1
ATOM 1754 N N . ALA A 1 224 ? 7.697 5.403 20.380 1.00 91.75 224 ALA A N 1
ATOM 1755 C CA . ALA A 1 224 ? 8.190 4.551 19.302 1.00 91.75 224 ALA A CA 1
ATOM 1756 C C . ALA A 1 224 ? 8.470 5.365 18.021 1.00 91.75 224 ALA A C 1
ATOM 1758 O O . ALA A 1 224 ? 8.326 6.585 17.993 1.00 91.75 224 ALA A O 1
ATOM 1759 N N . ASP A 1 225 ? 8.872 4.687 16.942 1.00 89.12 225 ASP A N 1
ATOM 1760 C CA . ASP A 1 225 ? 9.043 5.332 15.638 1.00 89.12 225 ASP A CA 1
ATOM 1761 C C . ASP A 1 225 ? 7.697 5.834 15.089 1.00 89.12 225 ASP A C 1
ATOM 1763 O O . ASP A 1 225 ? 6.751 5.064 14.897 1.00 89.12 225 ASP A O 1
ATOM 1767 N N . ILE A 1 226 ? 7.637 7.140 14.828 1.00 91.69 226 ILE A N 1
ATOM 1768 C CA . ILE A 1 226 ? 6.467 7.844 14.303 1.00 91.69 226 ILE A CA 1
ATOM 1769 C C . ILE A 1 226 ? 6.676 8.398 12.882 1.00 91.69 226 ILE A C 1
ATOM 1771 O O . ILE A 1 226 ? 5.781 9.054 12.342 1.00 91.69 226 ILE A O 1
ATOM 1775 N N . ALA A 1 227 ? 7.831 8.150 12.255 1.00 88.88 227 ALA A N 1
ATOM 1776 C CA . ALA A 1 227 ? 8.221 8.778 10.990 1.00 88.88 227 ALA A CA 1
ATOM 1777 C C . ALA A 1 227 ? 7.302 8.397 9.818 1.00 88.88 227 ALA A C 1
ATOM 1779 O O . ALA A 1 227 ? 7.007 9.224 8.953 1.00 88.88 227 ALA A O 1
ATOM 1780 N N . ALA A 1 228 ? 6.825 7.151 9.796 1.00 87.44 228 ALA A N 1
ATOM 1781 C CA . ALA A 1 228 ? 6.048 6.589 8.693 1.00 87.44 228 ALA A CA 1
ATOM 1782 C C . ALA A 1 228 ? 4.658 6.091 9.122 1.00 87.44 228 ALA A C 1
ATOM 1784 O O . ALA A 1 228 ? 4.161 5.098 8.587 1.00 87.44 228 ALA A O 1
ATOM 1785 N N . ILE A 1 229 ? 4.004 6.786 10.057 1.00 94.75 229 ILE A N 1
ATOM 1786 C CA . ILE A 1 229 ? 2.675 6.402 10.553 1.00 94.75 229 ILE A CA 1
ATOM 1787 C C . ILE A 1 229 ? 1.614 6.424 9.426 1.00 94.75 229 ILE A C 1
ATOM 1789 O O . ILE A 1 229 ? 1.588 7.334 8.578 1.00 94.75 229 ILE A O 1
ATOM 1793 N N . PRO A 1 230 ? 0.727 5.410 9.360 1.00 95.38 230 PRO A N 1
ATOM 1794 C CA . PRO A 1 230 ? -0.369 5.366 8.405 1.00 95.38 230 PRO A CA 1
ATOM 1795 C C . PRO A 1 230 ? -1.435 6.413 8.726 1.00 95.38 230 PRO A C 1
ATOM 1797 O O . PRO A 1 230 ? -1.781 6.652 9.877 1.00 95.38 230 PRO A O 1
ATOM 1800 N N . TYR A 1 231 ? -1.993 7.024 7.680 1.00 95.94 231 TYR A N 1
ATOM 1801 C CA . TYR A 1 231 ? -3.092 7.983 7.829 1.00 95.94 231 TYR A CA 1
ATOM 1802 C C . TYR A 1 231 ? -4.409 7.315 8.224 1.00 95.94 231 TYR A C 1
ATOM 1804 O O . TYR A 1 231 ? -5.312 7.999 8.687 1.00 95.94 231 TYR A O 1
ATOM 1812 N N . GLN A 1 232 ? -4.520 6.003 8.015 1.00 96.56 232 GLN A N 1
ATOM 1813 C CA . GLN A 1 232 ? -5.722 5.243 8.298 1.00 96.56 232 GLN A CA 1
ATOM 1814 C C . GLN A 1 232 ? -5.369 3.794 8.652 1.00 96.56 232 GLN A C 1
ATOM 1816 O O . GLN A 1 232 ? -4.464 3.197 8.054 1.00 96.56 232 GLN A O 1
ATOM 1821 N N . LEU A 1 233 ? -6.094 3.236 9.613 1.00 97.38 233 LEU A N 1
ATOM 1822 C CA . LEU A 1 233 ? -6.156 1.809 9.903 1.00 97.38 233 LEU A CA 1
ATOM 1823 C C . LEU A 1 233 ? -7.505 1.251 9.439 1.00 97.38 233 LEU A C 1
ATOM 1825 O O . LEU A 1 233 ? -8.457 1.998 9.221 1.00 97.38 233 LEU A O 1
ATOM 1829 N N . PHE A 1 234 ? -7.589 -0.065 9.298 1.00 96.88 234 PHE A N 1
ATOM 1830 C CA . PHE A 1 234 ? -8.802 -0.755 8.883 1.00 96.88 234 PHE A CA 1
ATOM 1831 C C . PHE A 1 234 ? -9.118 -1.913 9.827 1.00 96.88 234 PHE A C 1
ATOM 1833 O O . PHE A 1 234 ? -8.212 -2.640 10.240 1.00 96.88 234 PHE A O 1
ATOM 1840 N N . LEU A 1 235 ? -10.398 -2.068 10.160 1.00 96.69 235 LEU A N 1
ATOM 1841 C CA . LEU A 1 235 ? -10.907 -3.064 11.097 1.00 96.69 235 LEU A CA 1
ATOM 1842 C C . LEU A 1 235 ? -11.826 -4.034 10.348 1.00 96.69 235 LEU A C 1
ATOM 1844 O O . LEU A 1 235 ? -12.731 -3.607 9.632 1.00 96.69 235 LEU A O 1
ATOM 1848 N N . TYR A 1 236 ? -11.596 -5.332 10.507 1.00 95.44 236 TYR A N 1
ATOM 1849 C CA . TYR A 1 236 ? -12.381 -6.383 9.857 1.00 95.44 236 TYR A CA 1
ATOM 1850 C C . TYR A 1 236 ? -12.582 -7.579 10.797 1.00 95.44 236 TYR A C 1
ATOM 1852 O O . TYR A 1 236 ? -11.938 -7.671 11.841 1.00 95.44 236 TYR A O 1
ATOM 1860 N N . LYS A 1 237 ? -13.489 -8.493 10.453 1.00 94.69 237 LYS A N 1
ATOM 1861 C CA . LYS A 1 237 ? -13.785 -9.706 11.230 1.00 94.69 237 LYS A CA 1
ATOM 1862 C C . LYS A 1 237 ? -13.026 -10.899 10.663 1.00 94.69 237 LYS A C 1
ATOM 1864 O O . LYS A 1 237 ? -13.029 -11.111 9.448 1.00 94.69 237 LYS A O 1
ATOM 1869 N N . SER A 1 238 ? -12.447 -11.709 11.540 1.00 94.00 238 SER A N 1
ATOM 1870 C CA . SER A 1 238 ? -11.860 -13.004 11.198 1.00 94.00 238 SER A CA 1
ATOM 1871 C C . SER A 1 238 ? -12.690 -14.115 11.818 1.00 94.00 238 SER A C 1
ATOM 1873 O O . SER A 1 238 ? -12.866 -14.130 13.033 1.00 94.00 238 SER A O 1
ATOM 1875 N N . GLY A 1 239 ? -13.161 -15.056 11.000 1.00 87.31 239 GLY A N 1
ATOM 1876 C CA . GLY A 1 239 ? -13.744 -16.292 11.512 1.00 87.31 239 GLY A CA 1
ATOM 1877 C C . GLY A 1 239 ? -12.743 -17.184 12.238 1.00 87.31 239 GLY A C 1
ATOM 1878 O O . GLY A 1 239 ? -11.582 -16.823 12.449 1.00 87.31 239 GLY A O 1
ATOM 1879 N N . GLU A 1 240 ? -13.222 -18.360 12.621 1.00 81.81 240 GLU A N 1
ATOM 1880 C CA . GLU A 1 240 ? -12.441 -19.369 13.331 1.00 81.81 240 GLU A CA 1
ATOM 1881 C C . GLU A 1 240 ? -11.729 -20.334 12.367 1.00 81.81 240 GLU A C 1
ATOM 1883 O O . GLU A 1 240 ? -12.082 -20.454 11.191 1.00 81.81 240 GLU A O 1
ATOM 1888 N N . GLY A 1 241 ? -10.735 -21.060 12.885 1.00 77.81 241 GLY A N 1
ATOM 1889 C CA . GLY A 1 241 ? -10.005 -22.097 12.152 1.00 77.81 241 GLY A CA 1
ATOM 1890 C C . GLY A 1 241 ? -8.732 -21.612 11.450 1.00 77.81 241 GLY A C 1
ATOM 1891 O O . GLY A 1 241 ? -8.324 -20.460 11.562 1.00 77.81 241 GLY A O 1
ATOM 1892 N N . SER A 1 242 ? -8.069 -22.533 10.743 1.00 72.88 242 SER A N 1
ATOM 1893 C CA . SER A 1 242 ? -6.784 -22.284 10.068 1.00 72.88 242 SER A CA 1
ATOM 1894 C C . SER A 1 242 ? -6.907 -21.456 8.787 1.00 72.88 242 SER A C 1
ATOM 1896 O O . SER A 1 242 ? -5.963 -20.761 8.427 1.00 72.88 242 SER A O 1
ATOM 1898 N N . ASN A 1 243 ? -8.067 -21.504 8.127 1.00 79.31 243 ASN A N 1
ATOM 1899 C CA . ASN A 1 243 ? -8.396 -20.719 6.935 1.00 79.31 243 ASN A CA 1
ATOM 1900 C C . ASN A 1 243 ? -9.694 -19.940 7.188 1.00 79.31 243 ASN A C 1
ATOM 1902 O O . ASN A 1 243 ? -10.749 -20.317 6.668 1.00 79.31 243 ASN A O 1
ATOM 1906 N N . PRO A 1 244 ? -9.650 -18.910 8.047 1.00 86.19 244 PRO A N 1
ATOM 1907 C CA . PRO A 1 244 ? -10.853 -18.220 8.469 1.00 86.19 244 PRO A CA 1
ATOM 1908 C C . PRO A 1 244 ? -11.462 -17.429 7.310 1.00 86.19 244 PRO A C 1
ATOM 1910 O O . PRO A 1 244 ? -10.761 -16.748 6.559 1.00 86.19 244 PRO A O 1
ATOM 1913 N N . VAL A 1 245 ? -12.789 -17.471 7.194 1.00 88.44 245 VAL A N 1
ATOM 1914 C CA . VAL A 1 245 ? -13.512 -16.556 6.306 1.00 88.44 245 VAL A CA 1
ATOM 1915 C C . VAL A 1 245 ? -13.438 -15.159 6.912 1.00 88.44 245 VAL A C 1
ATOM 1917 O O . VAL A 1 245 ? -13.829 -14.942 8.062 1.00 88.44 245 VAL A O 1
ATOM 1920 N N . LEU A 1 246 ? -12.919 -14.208 6.140 1.00 92.88 246 LEU A N 1
ATOM 1921 C CA . LEU A 1 246 ? -12.814 -12.819 6.563 1.00 92.88 246 LEU A CA 1
ATOM 1922 C C . LEU A 1 246 ? -14.043 -12.047 6.092 1.00 92.88 246 LEU A C 1
ATOM 1924 O O . LEU A 1 246 ? -14.540 -12.279 4.991 1.00 92.88 246 LEU A O 1
ATOM 1928 N N . SER A 1 247 ? -14.528 -11.112 6.904 1.00 92.94 247 SER A N 1
ATOM 1929 C CA . SER A 1 247 ? -15.692 -10.295 6.547 1.00 92.94 247 SER A CA 1
ATOM 1930 C C . SER A 1 247 ? -15.624 -8.871 7.086 1.00 92.94 247 SER A C 1
ATOM 1932 O O . SER A 1 247 ? -14.893 -8.578 8.033 1.00 92.94 247 SER A O 1
ATOM 1934 N N . TYR A 1 248 ? -16.390 -7.969 6.479 1.00 93.44 248 TYR A N 1
ATOM 1935 C CA . TYR A 1 248 ? -16.500 -6.579 6.914 1.00 93.44 248 TYR A CA 1
ATOM 1936 C C . TYR A 1 248 ? -17.248 -6.445 8.246 1.00 93.44 248 TYR A C 1
ATOM 1938 O O . TYR A 1 248 ? -18.216 -7.164 8.510 1.00 93.44 248 TYR A O 1
ATOM 1946 N N . VAL A 1 249 ? -16.820 -5.494 9.080 1.00 93.81 249 VAL A N 1
ATOM 1947 C CA . VAL A 1 249 ? -17.625 -5.024 10.220 1.00 93.81 249 VAL A CA 1
ATOM 1948 C C . VAL A 1 249 ? -18.869 -4.316 9.668 1.00 93.81 249 VAL A C 1
ATOM 1950 O O . VAL A 1 249 ? -18.781 -3.658 8.633 1.00 93.81 249 VAL A O 1
ATOM 1953 N N . LYS A 1 250 ? -20.030 -4.465 10.324 1.00 92.69 250 LYS A N 1
ATOM 1954 C CA . LYS A 1 250 ? -21.320 -3.964 9.809 1.00 92.69 250 LYS A CA 1
ATOM 1955 C C . LYS A 1 250 ? -21.270 -2.474 9.465 1.00 92.69 250 LYS A C 1
ATOM 1957 O O . LYS A 1 250 ? -21.594 -2.082 8.346 1.00 92.69 250 LYS A O 1
ATOM 1962 N N . ASP A 1 251 ? -20.719 -1.691 10.384 1.00 93.50 251 ASP A N 1
ATOM 1963 C CA . ASP A 1 251 ? -20.551 -0.242 10.279 1.00 93.50 251 ASP A CA 1
ATOM 1964 C C . ASP A 1 251 ? -19.723 0.203 9.065 1.00 93.50 251 ASP A C 1
ATOM 1966 O O . ASP A 1 251 ? -19.871 1.329 8.597 1.00 93.50 251 ASP A O 1
ATOM 1970 N N . THR A 1 252 ? -18.891 -0.674 8.488 1.00 91.50 252 THR A N 1
ATOM 1971 C CA . THR A 1 252 ? -18.166 -0.362 7.249 1.00 91.50 252 THR A CA 1
ATOM 1972 C C . THR A 1 252 ? -19.113 -0.096 6.074 1.00 91.50 252 THR A C 1
ATOM 1974 O O . THR A 1 252 ? -18.735 0.627 5.154 1.00 91.50 252 THR A O 1
ATOM 1977 N N . TYR A 1 253 ? -20.322 -0.665 6.073 1.00 89.50 253 TYR A N 1
ATOM 1978 C CA . TYR A 1 253 ? -21.282 -0.528 4.973 1.00 89.50 253 TYR A CA 1
ATOM 1979 C C . TYR A 1 253 ? -22.657 -0.002 5.385 1.00 89.50 253 TYR A C 1
ATOM 1981 O O . TYR A 1 253 ? -23.353 0.535 4.524 1.00 89.50 253 TYR A O 1
ATOM 1989 N N . SER A 1 254 ? -23.060 -0.130 6.650 1.00 91.50 254 SER A N 1
ATOM 1990 C CA . SER A 1 254 ? -24.279 0.514 7.149 1.00 91.50 254 SER A CA 1
ATOM 1991 C C . SER A 1 254 ? -24.067 2.006 7.413 1.00 91.50 254 SER A C 1
ATOM 1993 O O . SER A 1 254 ? -24.901 2.812 7.014 1.00 91.50 254 SER A O 1
ATOM 1995 N N . GLU A 1 255 ? -22.912 2.375 7.977 1.00 90.75 255 GLU A N 1
ATOM 1996 C CA . GLU A 1 255 ? -22.561 3.748 8.366 1.00 90.75 255 GLU A CA 1
ATOM 1997 C C . GLU A 1 255 ? -21.132 4.133 7.901 1.00 90.75 255 GLU A C 1
ATOM 1999 O O . GLU A 1 255 ? -20.300 4.594 8.694 1.00 90.75 255 GLU A O 1
ATOM 2004 N N . PRO A 1 256 ? -20.799 3.986 6.598 1.00 89.00 256 PRO A N 1
ATOM 2005 C CA . PRO A 1 256 ? -19.426 4.120 6.089 1.00 89.00 256 PRO A CA 1
ATOM 2006 C C . PRO A 1 256 ? -18.788 5.483 6.383 1.00 89.00 256 PRO A C 1
ATOM 2008 O O . PRO A 1 256 ? -17.572 5.582 6.546 1.00 89.00 256 PRO A O 1
ATOM 2011 N N . ALA A 1 257 ? -19.598 6.543 6.462 1.00 90.31 257 ALA A N 1
ATOM 2012 C CA . ALA A 1 257 ? -19.134 7.892 6.775 1.00 90.31 257 ALA A CA 1
ATOM 2013 C C . ALA A 1 257 ? -18.644 8.039 8.228 1.00 90.31 257 ALA A C 1
ATOM 2015 O O . ALA A 1 257 ? -17.866 8.948 8.519 1.00 90.31 257 ALA A O 1
ATOM 2016 N N . PHE A 1 258 ? -19.078 7.154 9.129 1.00 91.88 258 PHE A N 1
ATOM 2017 C CA . PHE A 1 258 ? -18.794 7.223 10.561 1.00 91.88 258 PHE A CA 1
ATOM 2018 C C . PHE A 1 258 ? -17.885 6.099 11.066 1.00 91.88 258 PHE A C 1
ATOM 2020 O O . PHE A 1 258 ? -17.383 6.212 12.183 1.00 91.88 258 PHE A O 1
ATOM 2027 N N . PHE A 1 259 ? -17.615 5.067 10.255 1.00 94.00 259 PHE A N 1
ATOM 2028 C CA . PHE A 1 259 ? -16.787 3.916 10.638 1.00 94.00 259 PHE A CA 1
ATOM 2029 C C . PHE A 1 259 ? -15.393 4.302 11.163 1.00 94.00 259 PHE A C 1
ATOM 2031 O O . PHE A 1 259 ? -14.906 3.704 12.120 1.00 94.00 259 PHE A O 1
ATOM 2038 N N . GLY A 1 260 ? -14.772 5.341 10.591 1.00 94.69 260 GLY A N 1
ATOM 2039 C CA . GLY A 1 260 ? -13.561 5.968 11.127 1.00 94.69 260 GLY A CA 1
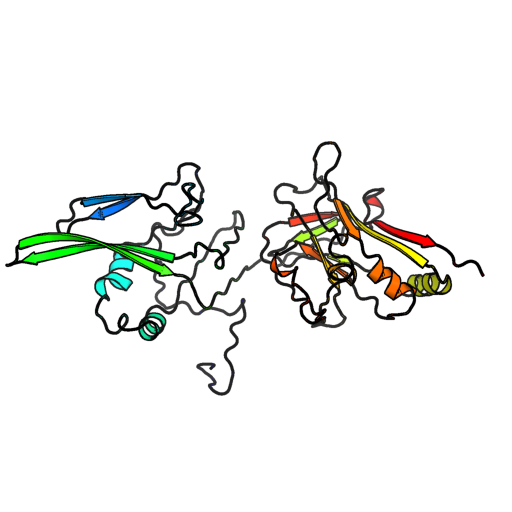ATOM 2040 C C . GLY A 1 260 ? -12.242 5.283 10.746 1.00 94.69 260 GLY A C 1
ATOM 2041 O O . GLY A 1 260 ? -12.007 4.930 9.587 1.00 94.69 260 GLY A O 1
ATOM 2042 N N . GLY A 1 261 ? -11.333 5.190 11.720 1.00 96.50 261 GLY A N 1
ATOM 2043 C CA . GLY A 1 261 ? -9.986 4.633 11.562 1.00 96.50 261 GLY A CA 1
ATOM 2044 C C . 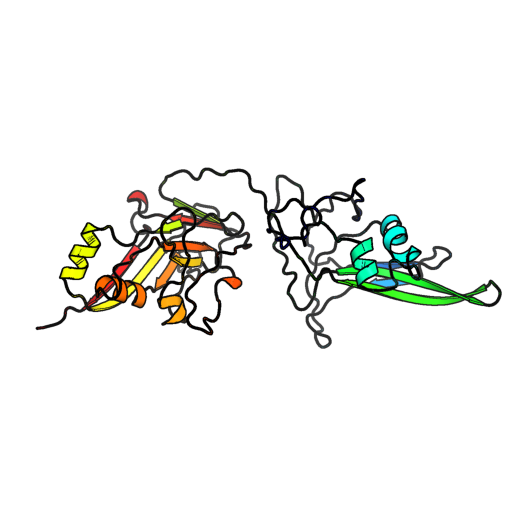GLY A 1 261 ? -8.932 5.617 11.049 1.00 96.50 261 GLY A C 1
ATOM 2045 O O . GLY A 1 261 ? -7.821 5.196 10.737 1.00 96.50 261 GLY A O 1
ATOM 2046 N N . LEU A 1 262 ? -9.253 6.908 10.940 1.00 97.88 262 LEU A N 1
ATOM 2047 C CA . LEU A 1 262 ? -8.322 7.958 10.512 1.00 97.88 262 LEU A CA 1
ATOM 2048 C C . LEU A 1 262 ? -7.357 8.348 11.641 1.00 97.88 262 LEU A C 1
ATOM 2050 O O . LEU A 1 262 ? -7.701 8.265 12.816 1.00 97.88 262 LEU A O 1
ATOM 2054 N N . LEU A 1 263 ? -6.146 8.772 11.272 1.00 98.19 263 LEU A N 1
ATOM 2055 C CA . LEU A 1 263 ? -5.148 9.274 12.214 1.00 98.19 263 LEU A CA 1
ATOM 2056 C C . LEU A 1 263 ? -5.631 10.582 12.844 1.00 98.19 263 LEU A C 1
ATOM 2058 O O . LEU A 1 263 ? -5.718 11.610 12.167 1.00 98.19 263 LEU A O 1
ATOM 2062 N N . GLU A 1 264 ? -5.845 10.552 14.149 1.00 98.12 264 GLU A N 1
ATOM 2063 C CA . GLU A 1 264 ? -6.137 11.723 14.964 1.00 98.12 264 GLU A CA 1
ATOM 2064 C C . GLU A 1 264 ? -4.851 12.255 15.597 1.00 98.12 264 GLU A C 1
ATOM 2066 O O . GLU A 1 264 ? -3.943 11.497 15.960 1.00 98.12 264 GLU A O 1
ATOM 2071 N N . ARG A 1 265 ? -4.762 13.580 15.700 1.00 97.06 265 ARG A N 1
ATOM 2072 C CA . ARG A 1 265 ? -3.615 14.292 16.265 1.00 97.06 265 ARG A CA 1
ATOM 2073 C C . ARG A 1 265 ? -4.040 15.065 17.503 1.00 97.06 265 ARG A C 1
ATOM 2075 O O . ARG A 1 265 ? -5.182 15.517 17.577 1.00 97.06 265 ARG A O 1
ATOM 2082 N N . ASP A 1 266 ? -3.117 15.216 18.441 1.00 94.88 266 ASP A N 1
ATOM 2083 C CA . ASP A 1 266 ? -3.323 16.052 19.620 1.00 94.88 266 ASP A CA 1
ATOM 2084 C C . ASP A 1 266 ? -3.275 17.553 19.275 1.00 94.88 266 ASP A C 1
ATOM 2086 O O . ASP A 1 266 ? -3.090 17.951 18.119 1.00 94.88 266 ASP A O 1
ATOM 2090 N N . SER A 1 267 ? -3.459 18.403 20.289 1.00 95.81 267 SER A N 1
ATOM 2091 C CA . SER A 1 267 ? -3.442 19.865 20.146 1.00 95.81 267 SER A CA 1
ATOM 2092 C C . SER A 1 267 ? -2.128 20.417 19.595 1.00 95.81 267 SER A C 1
ATOM 2094 O O . SER A 1 267 ? -2.131 21.487 18.989 1.00 95.81 267 SER A O 1
ATOM 2096 N N . ASP A 1 268 ? -1.028 19.688 19.782 1.00 94.38 268 ASP A N 1
ATOM 2097 C CA . ASP A 1 268 ? 0.311 20.075 19.338 1.00 94.38 268 ASP A CA 1
ATOM 2098 C C . ASP A 1 268 ? 0.617 19.534 17.929 1.00 94.38 268 ASP A C 1
ATOM 2100 O O . ASP A 1 268 ? 1.684 19.782 17.365 1.00 94.38 268 ASP A O 1
ATOM 2104 N N . GLY A 1 269 ? -0.332 18.809 17.328 1.00 93.62 269 GLY A N 1
ATOM 2105 C CA . GLY A 1 269 ? -0.213 18.219 16.004 1.00 93.62 269 GLY A CA 1
ATOM 2106 C C . GLY A 1 269 ? 0.531 16.884 15.987 1.00 93.62 269 GLY A C 1
ATOM 2107 O O . GLY A 1 269 ? 0.806 16.371 14.895 1.00 93.62 269 GLY A O 1
ATOM 2108 N N . ASN A 1 270 ? 0.838 16.278 17.135 1.00 94.56 270 ASN A N 1
ATOM 2109 C CA . ASN A 1 270 ? 1.482 14.967 17.181 1.00 94.56 270 ASN A CA 1
ATOM 2110 C C . ASN A 1 270 ? 0.459 13.851 16.923 1.00 94.56 270 ASN A C 1
ATOM 2112 O O . ASN A 1 270 ? -0.701 13.977 17.312 1.00 94.56 270 ASN A O 1
ATOM 2116 N N . PRO A 1 271 ? 0.854 12.745 16.266 1.00 96.75 271 PRO A N 1
ATOM 2117 C CA . PRO A 1 271 ? -0.024 11.590 16.081 1.00 96.75 271 PRO A CA 1
ATOM 2118 C C . PRO A 1 271 ? -0.449 11.022 17.443 1.00 96.75 271 PRO A C 1
ATOM 2120 O O . PRO A 1 271 ? 0.405 10.706 18.271 1.00 96.75 271 PRO A O 1
ATOM 2123 N N . GLU A 1 272 ? -1.755 10.894 17.685 1.00 97.06 272 GLU A N 1
ATOM 2124 C CA . GLU A 1 272 ? -2.295 10.504 18.993 1.00 97.06 272 GLU A CA 1
ATOM 2125 C C . GLU A 1 272 ? -2.968 9.129 18.959 1.00 97.06 272 GLU A C 1
ATOM 2127 O O . GLU A 1 272 ? -2.622 8.256 19.761 1.00 97.06 272 GLU A O 1
ATOM 2132 N N . LYS A 1 273 ? -3.946 8.927 18.069 1.00 98.06 273 LYS A N 1
ATOM 2133 C CA . LYS A 1 273 ? -4.832 7.754 18.126 1.00 98.06 273 LYS A CA 1
ATOM 2134 C C . LYS A 1 273 ? -5.584 7.488 16.821 1.00 98.06 273 LYS A C 1
ATOM 2136 O O . LYS A 1 273 ? -5.529 8.280 15.883 1.00 98.06 273 LYS A O 1
ATOM 2141 N N . TYR A 1 274 ? -6.304 6.370 16.809 1.00 98.50 274 TYR A N 1
ATOM 2142 C CA . TYR A 1 274 ? -7.298 5.997 15.805 1.00 98.50 274 TYR A CA 1
ATOM 2143 C C . TYR A 1 274 ? -8.585 5.564 16.504 1.00 98.50 274 TYR A C 1
ATOM 2145 O O . TYR A 1 274 ? -8.526 4.707 17.392 1.00 98.50 274 TYR A O 1
ATOM 2153 N N . THR A 1 275 ? -9.733 6.084 16.076 1.00 98.31 275 THR A N 1
ATOM 2154 C CA . THR A 1 275 ? -11.040 5.681 16.609 1.00 98.31 275 THR A CA 1
ATOM 2155 C C . THR A 1 275 ? -11.929 5.090 15.519 1.00 98.31 275 THR A C 1
ATOM 2157 O O . THR A 1 275 ? -12.062 5.649 14.430 1.00 98.31 275 THR A O 1
ATOM 2160 N N . PHE A 1 276 ? -12.549 3.952 15.829 1.00 98.31 276 PHE A N 1
ATOM 2161 C CA . PHE A 1 276 ? -13.568 3.303 15.009 1.00 98.31 276 PHE A CA 1
ATOM 2162 C C . PHE A 1 276 ? -14.923 3.390 15.695 1.00 98.31 276 PHE A C 1
ATOM 2164 O O . PHE A 1 276 ? -14.995 3.201 16.911 1.00 98.31 276 PHE A O 1
ATOM 2171 N N . ARG A 1 277 ? -15.989 3.618 14.926 1.00 97.69 277 ARG A N 1
ATOM 2172 C CA . ARG A 1 277 ? -17.368 3.446 15.403 1.00 97.69 277 ARG A CA 1
ATOM 2173 C C . ARG A 1 277 ? -17.898 2.111 14.904 1.00 97.69 277 ARG A C 1
ATOM 2175 O O . ARG A 1 277 ? -17.781 1.805 13.722 1.00 97.69 277 ARG A O 1
ATOM 2182 N N . ILE A 1 278 ? -18.397 1.313 15.840 1.00 96.94 278 ILE A N 1
ATOM 2183 C CA . ILE A 1 278 ? -18.851 -0.068 15.638 1.00 96.94 278 ILE A CA 1
ATOM 2184 C C . ILE A 1 278 ? -20.233 -0.280 16.276 1.00 96.94 278 ILE A C 1
ATOM 2186 O O . ILE A 1 278 ? -20.509 -1.324 16.865 1.00 96.94 278 ILE A O 1
ATOM 2190 N N . THR A 1 279 ? -21.061 0.763 16.246 1.00 96.69 279 THR A N 1
ATOM 2191 C CA . THR A 1 279 ? -22.365 0.828 16.908 1.00 96.69 279 THR A CA 1
ATOM 2192 C C . THR A 1 279 ? -23.297 -0.257 16.394 1.00 96.69 279 THR A C 1
ATOM 2194 O O . THR A 1 279 ? -23.845 -1.004 17.205 1.00 96.69 279 THR A O 1
ATOM 2197 N N . ASP A 1 280 ? -23.428 -0.399 15.075 1.00 94.44 280 ASP A N 1
ATOM 2198 C CA . ASP A 1 280 ? -24.345 -1.376 14.486 1.00 94.44 280 ASP A CA 1
ATOM 2199 C C . ASP A 1 280 ? -23.866 -2.800 14.751 1.00 94.44 280 ASP A C 1
ATOM 2201 O O . ASP A 1 280 ? -24.651 -3.676 15.106 1.00 94.44 280 ASP A O 1
ATOM 2205 N N . TYR A 1 281 ? -22.558 -3.036 14.639 1.00 94.56 281 TYR A N 1
ATOM 2206 C CA . TYR A 1 281 ? -21.973 -4.335 14.950 1.00 94.56 281 TYR A CA 1
ATOM 2207 C C . TYR A 1 281 ? -22.189 -4.749 16.412 1.00 94.56 281 TYR A C 1
ATOM 2209 O O . TYR A 1 281 ? -22.543 -5.896 16.684 1.00 94.56 281 TYR A O 1
ATOM 2217 N N . VAL A 1 282 ? -21.994 -3.827 17.359 1.00 94.94 282 VAL A N 1
ATOM 2218 C CA . VAL A 1 282 ? -22.209 -4.094 18.790 1.00 94.94 282 VAL A CA 1
ATOM 2219 C C . VAL A 1 282 ? -23.698 -4.258 19.099 1.00 94.94 282 VAL A C 1
ATOM 2221 O O . VAL A 1 282 ? -24.057 -5.122 19.898 1.00 94.94 282 VAL A O 1
ATOM 2224 N N . SER A 1 283 ? -24.565 -3.488 18.438 1.00 94.31 283 SER A N 1
ATOM 2225 C CA . SER A 1 283 ? -26.022 -3.606 18.550 1.00 94.31 283 SER A CA 1
ATOM 2226 C C . SER A 1 283 ? -26.507 -5.000 18.138 1.00 94.31 283 SER A C 1
ATOM 2228 O O . SER A 1 283 ? -27.254 -5.632 18.885 1.00 94.31 283 SER A O 1
ATOM 2230 N N . ASP A 1 284 ? -26.037 -5.533 17.009 1.00 93.06 284 ASP A N 1
ATOM 2231 C CA . ASP A 1 284 ? -26.410 -6.879 16.545 1.00 93.06 284 ASP A CA 1
ATOM 2232 C C . ASP A 1 284 ? -25.966 -7.969 17.529 1.00 93.06 284 ASP A C 1
ATOM 2234 O O . ASP A 1 284 ? -26.709 -8.913 17.811 1.00 93.06 284 ASP A O 1
ATOM 2238 N N . ILE A 1 285 ? -24.753 -7.834 18.077 1.00 92.19 285 ILE A N 1
ATOM 2239 C CA . ILE A 1 285 ? -24.210 -8.788 19.050 1.00 92.19 285 ILE A CA 1
ATOM 2240 C C . ILE A 1 285 ? -25.019 -8.765 20.351 1.00 92.19 285 ILE A C 1
ATOM 2242 O O . ILE A 1 285 ? -25.320 -9.829 20.896 1.00 92.19 285 ILE A O 1
ATOM 2246 N N . LEU A 1 286 ? -25.364 -7.586 20.873 1.00 91.31 286 LEU A N 1
ATOM 2247 C CA . LEU A 1 286 ? -26.034 -7.457 22.173 1.00 91.31 286 LEU A CA 1
ATOM 2248 C C . LEU A 1 286 ? -27.550 -7.675 22.104 1.00 91.31 286 LEU A C 1
ATOM 2250 O O . LEU A 1 286 ? -28.135 -8.129 23.082 1.00 91.31 286 LEU A O 1
ATOM 2254 N N . SER A 1 287 ? -28.180 -7.423 20.957 1.00 89.56 287 SER A N 1
ATOM 2255 C CA . SER A 1 287 ? -29.604 -7.722 20.733 1.00 89.56 287 SER A CA 1
ATOM 2256 C C . SER A 1 287 ? -29.891 -9.207 20.483 1.00 89.56 287 SER A C 1
ATOM 2258 O O . SER A 1 287 ? -31.049 -9.620 20.516 1.00 89.56 287 SER A O 1
ATOM 2260 N N . GLY A 1 288 ? -28.854 -10.012 20.229 1.00 84.94 288 GLY A N 1
ATOM 2261 C CA . GLY A 1 288 ? -28.997 -11.424 19.872 1.00 84.94 288 GLY A CA 1
ATOM 2262 C C . GLY A 1 288 ? -29.397 -11.658 18.412 1.00 84.94 288 GLY A C 1
ATOM 2263 O O . GLY A 1 288 ? -29.742 -12.781 18.057 1.00 84.94 288 GLY A O 1
ATOM 2264 N N . GLU A 1 289 ? -29.326 -10.640 17.544 1.00 85.88 289 GLU A N 1
ATOM 2265 C CA . GLU A 1 289 ? -29.472 -10.824 16.090 1.00 85.88 289 GLU A CA 1
ATOM 2266 C C . GLU A 1 289 ? -28.372 -11.748 15.533 1.00 85.88 289 GLU A C 1
ATOM 2268 O O . GLU A 1 289 ? -28.575 -12.461 14.548 1.00 85.88 289 GLU A O 1
ATOM 2273 N N . THR A 1 290 ? -27.217 -11.789 16.207 1.00 80.75 290 THR A N 1
ATOM 2274 C CA . THR A 1 290 ? -26.130 -12.731 15.940 1.00 80.75 290 THR A CA 1
ATOM 2275 C C . THR A 1 290 ? -25.523 -13.277 17.232 1.00 80.75 290 THR A C 1
ATOM 2277 O O . THR A 1 290 ? -25.185 -12.519 18.135 1.00 80.75 290 THR A O 1
ATOM 2280 N N . ASP A 1 291 ? -25.293 -14.590 17.304 1.00 75.94 291 ASP A N 1
ATOM 2281 C CA . ASP A 1 291 ? -24.473 -15.230 18.353 1.00 75.94 291 ASP A CA 1
ATOM 2282 C C . ASP A 1 291 ? -22.981 -15.277 18.003 1.00 75.94 291 ASP A C 1
ATOM 2284 O O . ASP A 1 291 ? -22.141 -15.723 18.782 1.00 75.94 291 ASP A O 1
ATOM 2288 N N . TYR A 1 292 ? -22.639 -14.788 16.817 1.00 76.06 292 TYR A N 1
ATOM 2289 C CA . TYR A 1 292 ? -21.287 -14.774 16.297 1.00 76.06 292 TYR A CA 1
ATOM 2290 C C . TYR A 1 292 ? -20.569 -13.475 16.693 1.00 76.06 292 TYR A C 1
ATOM 2292 O O . TYR A 1 292 ? -20.817 -12.421 16.103 1.00 76.06 292 TYR A O 1
ATOM 2300 N N . SER A 1 293 ? -19.657 -13.574 17.669 1.00 84.88 293 SER A N 1
ATOM 2301 C CA . SER A 1 293 ? -18.732 -12.511 18.101 1.00 84.88 293 SER A CA 1
ATOM 2302 C C . SER A 1 293 ? -17.280 -12.872 17.733 1.00 84.88 293 SER A C 1
ATOM 2304 O O . SER A 1 293 ? -16.489 -13.237 18.606 1.00 84.88 293 SER A O 1
ATOM 2306 N N . PRO A 1 294 ? -16.909 -12.816 16.441 1.00 90.06 294 PRO A N 1
ATOM 2307 C CA . PRO A 1 294 ? -15.569 -13.170 15.986 1.00 90.06 294 PRO A CA 1
ATOM 2308 C C . PRO A 1 294 ? -14.497 -12.210 16.496 1.00 90.06 294 PRO A C 1
ATOM 2310 O O . PRO A 1 294 ? -14.754 -11.034 16.773 1.00 90.06 294 PRO A O 1
ATOM 2313 N N . THR A 1 295 ? -13.252 -12.689 16.491 1.00 93.38 295 THR A N 1
ATOM 2314 C CA . THR A 1 295 ? -12.076 -11.835 16.656 1.00 93.38 295 THR A CA 1
ATOM 2315 C C . THR A 1 295 ? -12.056 -10.751 15.582 1.00 93.38 295 THR A C 1
ATOM 2317 O O . THR A 1 295 ? -12.134 -11.027 14.378 1.00 93.38 295 THR A O 1
ATOM 2320 N N . LEU A 1 296 ? -11.887 -9.505 16.014 1.00 95.88 296 LEU A N 1
ATOM 2321 C CA . LEU A 1 296 ? -11.616 -8.400 15.110 1.00 95.88 296 LEU A CA 1
ATOM 2322 C C . LEU A 1 296 ? -10.120 -8.324 14.817 1.00 95.88 296 LEU A C 1
ATOM 2324 O O . LEU A 1 296 ? -9.275 -8.567 15.679 1.00 95.88 296 LEU A O 1
ATOM 2328 N N . LYS A 1 297 ? -9.788 -7.966 13.585 1.00 96.38 297 LYS A N 1
ATOM 2329 C CA . LYS A 1 297 ? -8.423 -7.770 13.115 1.00 96.38 297 LYS A CA 1
ATOM 2330 C C . LYS A 1 297 ? -8.236 -6.319 12.711 1.00 96.38 297 LYS A C 1
ATOM 2332 O O . LYS A 1 297 ? -9.045 -5.768 11.964 1.00 96.38 297 LYS A O 1
ATOM 2337 N N . LEU A 1 298 ? -7.168 -5.709 13.210 1.00 96.94 298 LEU A N 1
ATOM 2338 C CA . LEU A 1 298 ? -6.780 -4.338 12.898 1.00 96.94 298 LEU A CA 1
ATOM 2339 C C . LEU A 1 298 ? -5.507 -4.353 12.057 1.00 96.94 298 LEU A C 1
ATOM 2341 O O . LEU A 1 298 ? -4.459 -4.833 12.497 1.00 96.94 298 LEU A O 1
ATOM 2345 N N . LYS A 1 299 ? -5.601 -3.780 10.861 1.00 95.81 299 LYS A N 1
ATOM 2346 C CA . LYS A 1 299 ? -4.510 -3.695 9.887 1.00 95.81 299 LYS A CA 1
ATOM 2347 C C . LYS A 1 299 ? -4.284 -2.261 9.438 1.00 95.81 299 LYS A C 1
ATOM 2349 O O . LYS A 1 299 ? -5.112 -1.377 9.648 1.00 95.81 299 LYS A O 1
ATOM 2354 N N . ILE A 1 300 ? -3.169 -2.029 8.753 1.00 95.81 300 ILE A N 1
ATOM 2355 C CA . ILE A 1 300 ? -2.976 -0.775 8.020 1.00 95.81 300 ILE A CA 1
ATOM 2356 C C . ILE A 1 300 ? -3.918 -0.738 6.824 1.00 95.81 300 ILE A C 1
ATOM 2358 O O . ILE A 1 300 ? -4.011 -1.713 6.084 1.00 95.81 300 ILE A O 1
ATOM 2362 N N . PHE A 1 301 ? -4.554 0.404 6.600 1.00 94.00 301 PHE A N 1
ATOM 2363 C CA . PHE A 1 301 ? -5.442 0.596 5.466 1.00 94.00 301 PHE A CA 1
ATOM 2364 C C . PHE A 1 301 ? -4.729 0.442 4.112 1.00 94.00 301 PHE A C 1
ATOM 2366 O O . PHE A 1 301 ? -3.649 1.006 3.872 1.00 94.00 301 PHE A O 1
ATOM 2373 N N . ASN A 1 302 ? -5.385 -0.262 3.197 1.00 89.19 302 ASN A N 1
ATOM 2374 C CA . ASN A 1 302 ? -5.088 -0.314 1.778 1.00 89.19 302 ASN A CA 1
ATOM 2375 C C . ASN A 1 302 ? -6.310 0.160 0.977 1.00 89.19 302 ASN A C 1
ATOM 2377 O O . ASN A 1 302 ? -7.446 -0.133 1.324 1.00 89.19 302 ASN A O 1
ATOM 2381 N N . LYS A 1 303 ? -6.095 0.843 -0.154 1.00 83.88 303 LYS A N 1
ATOM 2382 C CA . LYS A 1 303 ? -7.196 1.322 -1.011 1.00 83.88 303 LYS A CA 1
ATOM 2383 C C . LYS A 1 303 ? -8.137 0.193 -1.462 1.00 83.88 303 LYS A C 1
ATOM 2385 O O . LYS A 1 303 ? -9.316 0.441 -1.679 1.00 83.88 303 LYS A O 1
ATOM 2390 N N . THR A 1 304 ? -7.615 -1.025 -1.603 1.00 83.81 304 THR A N 1
ATOM 2391 C CA . THR A 1 304 ? -8.405 -2.209 -1.975 1.00 83.81 304 THR A CA 1
ATOM 2392 C C . THR A 1 304 ? -9.339 -2.705 -0.867 1.00 83.81 304 THR A C 1
ATOM 2394 O O . THR A 1 304 ? -10.255 -3.464 -1.174 1.00 83.81 304 THR A O 1
ATOM 2397 N N . ASP A 1 305 ? -9.164 -2.245 0.379 1.00 87.94 305 ASP A N 1
ATOM 2398 C CA . ASP A 1 305 ? -10.021 -2.622 1.508 1.00 87.94 305 ASP A CA 1
ATOM 2399 C C . ASP A 1 305 ? -11.427 -2.011 1.372 1.00 87.94 305 ASP A C 1
ATOM 2401 O O . ASP A 1 305 ? -12.411 -2.634 1.766 1.00 87.94 305 ASP A O 1
ATOM 2405 N N . LEU A 1 306 ? -11.547 -0.828 0.754 1.00 79.25 306 LEU A N 1
ATOM 2406 C CA . LEU A 1 306 ? -12.834 -0.189 0.460 1.00 79.25 306 LEU A CA 1
ATOM 2407 C C . LEU A 1 306 ? -13.410 -0.737 -0.846 1.00 79.25 306 LEU A C 1
ATOM 2409 O O . LEU A 1 306 ? -13.372 -0.078 -1.889 1.00 79.25 306 LEU A O 1
ATOM 2413 N N . LYS A 1 307 ? -13.956 -1.952 -0.809 1.00 71.50 307 LYS A N 1
ATOM 2414 C CA . LYS A 1 307 ? -14.847 -2.397 -1.881 1.00 71.50 307 LYS A CA 1
ATOM 2415 C C . LYS A 1 307 ? -16.209 -1.741 -1.701 1.00 71.50 307 LYS A C 1
ATOM 2417 O O . LYS A 1 307 ? -16.772 -1.732 -0.610 1.00 71.50 307 LYS A O 1
ATOM 2422 N N . ILE A 1 308 ? -16.762 -1.230 -2.798 1.00 61.59 308 ILE A N 1
ATOM 2423 C CA . ILE A 1 308 ? -18.196 -0.953 -2.859 1.00 61.59 308 ILE A CA 1
ATOM 2424 C C . ILE A 1 308 ? -18.871 -2.322 -2.770 1.00 61.59 308 ILE A C 1
ATOM 2426 O O . ILE A 1 308 ? -18.648 -3.158 -3.647 1.00 61.59 308 ILE A O 1
ATOM 2430 N N . LEU A 1 309 ? -19.650 -2.567 -1.715 1.00 64.00 309 LEU A N 1
ATOM 2431 C CA . LEU A 1 309 ? -20.420 -3.803 -1.576 1.00 64.00 309 LEU A CA 1
ATOM 2432 C C . LEU A 1 309 ? -21.591 -3.752 -2.567 1.00 64.00 309 LEU A C 1
ATOM 2434 O O . LEU A 1 309 ? -22.718 -3.440 -2.194 1.00 64.00 309 LEU A O 1
ATOM 2438 N N . GLN A 1 310 ? -21.310 -3.975 -3.852 1.00 53.44 310 GLN A N 1
ATOM 2439 C CA . GLN A 1 310 ? -22.303 -3.841 -4.922 1.00 53.44 310 GLN A CA 1
ATOM 2440 C C . GLN A 1 310 ? -23.425 -4.891 -4.805 1.00 53.44 310 GLN A C 1
ATOM 2442 O O . GLN A 1 310 ? -24.534 -4.612 -5.245 1.00 53.44 310 GLN A O 1
ATOM 2447 N N . ASP A 1 311 ? -23.190 -6.009 -4.098 1.00 53.28 311 ASP A N 1
ATOM 2448 C CA . ASP A 1 311 ? -24.112 -7.158 -4.054 1.00 53.28 311 ASP A CA 1
ATOM 2449 C C . ASP A 1 311 ? -24.384 -7.726 -2.642 1.00 53.28 311 ASP A C 1
ATOM 2451 O O . ASP A 1 311 ? -24.776 -8.882 -2.503 1.00 53.28 311 ASP A O 1
ATOM 2455 N N . ARG A 1 312 ? -24.166 -6.951 -1.566 1.00 62.38 312 ARG A N 1
ATOM 2456 C CA . ARG A 1 312 ? -24.192 -7.449 -0.164 1.00 62.38 312 ARG A CA 1
ATOM 2457 C C . ARG A 1 312 ? -23.174 -8.559 0.148 1.00 62.38 312 ARG A C 1
ATOM 2459 O O . ARG A 1 312 ? -23.292 -9.214 1.182 1.00 62.38 312 ARG A O 1
ATOM 2466 N N . ASP A 1 313 ? -22.172 -8.766 -0.704 1.00 77.12 313 ASP A N 1
ATOM 2467 C CA . ASP A 1 313 ? -21.042 -9.627 -0.363 1.00 77.12 313 ASP A CA 1
ATOM 2468 C C . ASP A 1 313 ? -20.261 -8.982 0.786 1.00 77.12 313 ASP A C 1
ATOM 2470 O O . ASP A 1 313 ? -19.635 -7.940 0.616 1.00 77.12 313 ASP A O 1
ATOM 2474 N N . THR A 1 314 ? -20.342 -9.573 1.976 1.00 86.00 314 THR A N 1
ATOM 2475 C CA . THR A 1 314 ? -19.622 -9.091 3.160 1.00 86.00 314 THR A CA 1
ATOM 2476 C C . THR A 1 314 ? -18.242 -9.725 3.293 1.00 86.00 314 THR A C 1
ATOM 2478 O O . THR A 1 314 ? -17.542 -9.426 4.261 1.00 86.00 314 THR A O 1
ATOM 2481 N N . THR A 1 315 ? -17.828 -10.563 2.337 1.00 88.00 315 THR A N 1
ATOM 2482 C CA . THR A 1 315 ? -16.515 -11.207 2.328 1.00 88.00 315 THR A CA 1
ATOM 2483 C C . THR A 1 315 ? -15.418 -10.165 2.148 1.00 88.00 315 THR A C 1
ATOM 2485 O O . THR A 1 315 ? -15.447 -9.326 1.246 1.00 88.00 315 THR A O 1
ATOM 2488 N N . PHE A 1 316 ? -14.410 -10.239 3.007 1.00 88.56 316 PHE A N 1
ATOM 2489 C CA . PHE A 1 316 ? -13.243 -9.374 2.974 1.00 88.56 316 PHE A CA 1
ATOM 2490 C C . PHE A 1 316 ? -12.054 -10.122 2.375 1.00 88.56 316 PHE A C 1
ATOM 2492 O O . PHE A 1 316 ? -11.827 -11.296 2.661 1.00 88.56 316 PHE A O 1
ATOM 2499 N N . THR A 1 317 ? -11.259 -9.441 1.553 1.00 86.81 317 THR A N 1
ATOM 2500 C CA . THR A 1 317 ? -10.002 -9.995 1.041 1.00 86.81 317 THR A CA 1
ATOM 2501 C C . THR A 1 317 ? -8.842 -9.193 1.601 1.00 86.81 317 THR A C 1
ATOM 2503 O O . THR A 1 317 ? -8.712 -8.005 1.316 1.00 86.81 317 THR A O 1
ATOM 2506 N N . ASN A 1 318 ? -7.988 -9.841 2.393 1.00 87.19 318 ASN A N 1
ATOM 2507 C CA . ASN A 1 318 ? -6.895 -9.155 3.065 1.00 87.19 318 ASN A CA 1
ATOM 2508 C C . ASN A 1 318 ? -5.669 -8.996 2.153 1.00 87.19 318 ASN A C 1
ATOM 2510 O O . ASN A 1 318 ? -4.753 -9.815 2.176 1.00 87.19 318 ASN A O 1
ATOM 2514 N N . TYR A 1 319 ? -5.632 -7.917 1.370 1.00 84.38 319 TYR A N 1
ATOM 2515 C CA . TYR A 1 319 ? -4.434 -7.512 0.634 1.00 84.38 319 TYR A CA 1
ATOM 2516 C C . TYR A 1 319 ? -3.789 -6.288 1.276 1.00 84.38 319 TYR A C 1
ATOM 2518 O O . TYR A 1 319 ? -4.470 -5.319 1.624 1.00 84.38 319 TYR A O 1
ATOM 2526 N N . ASN A 1 320 ? -2.462 -6.292 1.431 1.00 83.56 320 ASN A N 1
ATOM 2527 C CA . ASN A 1 320 ? -1.770 -5.119 1.948 1.00 83.56 320 ASN A CA 1
ATOM 2528 C C . ASN A 1 320 ? -0.332 -4.983 1.444 1.00 83.56 320 ASN A C 1
ATOM 2530 O O . ASN A 1 320 ? 0.543 -5.760 1.795 1.00 83.56 320 ASN A O 1
ATOM 2534 N N . TRP A 1 321 ? -0.093 -3.928 0.668 1.00 82.44 321 TRP A N 1
ATOM 2535 C CA . TRP A 1 321 ? 1.236 -3.517 0.200 1.00 82.44 321 TRP A CA 1
ATOM 2536 C C . TRP A 1 321 ? 1.669 -2.166 0.781 1.00 82.44 321 TRP A C 1
ATOM 2538 O O . TRP A 1 321 ? 2.580 -1.518 0.271 1.00 82.44 321 TRP A O 1
ATOM 2548 N N . ASN A 1 322 ? 0.999 -1.694 1.837 1.00 87.31 322 ASN A N 1
ATOM 2549 C CA . ASN A 1 322 ? 1.330 -0.421 2.461 1.00 87.31 322 ASN A CA 1
ATOM 2550 C C . ASN A 1 322 ? 2.617 -0.570 3.302 1.00 87.31 322 ASN A C 1
ATOM 2552 O O . ASN A 1 322 ? 2.609 -1.322 4.278 1.00 87.31 322 ASN A O 1
ATOM 2556 N N . PRO A 1 323 ? 3.720 0.130 2.973 1.00 86.69 323 PRO A N 1
ATOM 2557 C CA . PRO A 1 323 ? 5.008 -0.053 3.649 1.00 86.69 323 PRO A CA 1
ATOM 2558 C C . PRO A 1 323 ? 5.057 0.550 5.058 1.00 86.69 323 PRO A C 1
ATOM 2560 O O . PRO A 1 323 ? 6.042 0.373 5.772 1.00 86.69 323 PRO A O 1
ATOM 2563 N N . LYS A 1 324 ? 4.020 1.297 5.445 1.00 91.38 324 LYS A N 1
ATOM 2564 C CA . LYS A 1 324 ? 3.950 2.006 6.718 1.00 91.38 324 LYS A CA 1
ATOM 2565 C C . LYS A 1 324 ? 3.866 1.052 7.910 1.00 91.38 324 LYS A C 1
ATOM 2567 O O . LYS A 1 324 ? 3.557 -0.133 7.767 1.00 91.38 324 LYS A O 1
ATOM 2572 N N . ALA A 1 325 ? 4.123 1.600 9.092 1.00 91.94 325 ALA A N 1
ATOM 2573 C CA . ALA A 1 325 ? 4.033 0.892 10.360 1.00 91.94 325 ALA A CA 1
ATOM 2574 C C . ALA A 1 325 ? 3.527 1.825 11.462 1.00 91.94 325 ALA A C 1
ATOM 2576 O O . ALA A 1 325 ? 3.702 3.042 11.387 1.00 91.94 325 ALA A O 1
ATOM 2577 N N . VAL A 1 326 ? 2.902 1.249 12.485 1.00 95.31 326 VAL A N 1
ATOM 2578 C CA . VAL A 1 326 ? 2.559 1.957 13.718 1.00 95.31 326 VAL A CA 1
ATOM 2579 C C . VAL A 1 326 ? 2.662 1.024 14.912 1.00 95.31 326 VAL A C 1
ATOM 2581 O O . VAL A 1 326 ? 2.299 -0.151 14.835 1.00 95.31 326 VAL A O 1
ATOM 2584 N N . THR A 1 327 ? 3.142 1.567 16.023 1.00 95.00 327 THR A N 1
ATOM 2585 C CA . THR A 1 327 ? 3.117 0.903 17.323 1.00 95.00 327 THR A CA 1
ATOM 2586 C C . THR A 1 327 ? 1.965 1.484 18.128 1.00 95.00 327 THR A C 1
ATOM 2588 O O . THR A 1 327 ? 1.941 2.686 18.393 1.00 95.00 327 THR A O 1
ATOM 2591 N N . ILE A 1 328 ? 1.004 0.645 18.501 1.00 95.75 328 ILE A N 1
ATOM 2592 C CA . ILE A 1 328 ? -0.129 1.026 19.347 1.00 95.75 328 ILE A CA 1
ATOM 2593 C C . ILE A 1 328 ? 0.041 0.463 20.755 1.00 95.75 328 ILE A C 1
ATOM 2595 O O . ILE A 1 328 ? 0.682 -0.568 20.950 1.00 95.75 328 ILE A O 1
ATOM 2599 N N . LEU A 1 329 ? -0.551 1.131 21.733 1.00 95.69 329 LEU A N 1
ATOM 2600 C CA . LEU A 1 329 ? -0.628 0.660 23.112 1.00 95.69 329 LEU A CA 1
ATOM 2601 C C . LEU A 1 329 ? -1.798 -0.321 23.239 1.00 95.69 329 LEU A C 1
ATOM 2603 O O . LEU A 1 329 ? -2.873 -0.061 22.700 1.00 95.69 329 LEU A O 1
ATOM 2607 N N . ASN A 1 330 ? -1.602 -1.449 23.925 1.00 93.31 330 ASN A N 1
ATOM 2608 C CA . ASN A 1 330 ? -2.656 -2.447 24.143 1.00 93.31 330 ASN A CA 1
ATOM 2609 C C . ASN A 1 330 ? -3.457 -2.175 25.438 1.00 93.31 330 ASN A C 1
ATOM 2611 O O . ASN A 1 330 ? -3.381 -1.090 26.020 1.00 93.31 330 ASN A O 1
ATOM 2615 N N . HIS A 1 331 ? -4.260 -3.143 25.892 1.00 92.12 331 HIS A N 1
ATOM 2616 C CA . HIS A 1 331 ? -5.094 -3.008 27.092 1.00 92.12 331 HIS A CA 1
ATOM 2617 C C . HIS A 1 331 ? -4.322 -3.148 28.425 1.00 92.12 331 HIS A C 1
ATOM 2619 O O . HIS A 1 331 ? -4.948 -3.125 29.486 1.00 92.12 331 HIS A O 1
ATOM 2625 N N . HIS A 1 332 ? -2.988 -3.289 28.397 1.00 93.25 332 HIS A N 1
ATOM 2626 C CA . HIS A 1 332 ? -2.174 -3.508 29.594 1.00 93.25 332 HIS A CA 1
ATOM 2627 C C . HIS A 1 332 ? -2.295 -2.338 30.596 1.00 93.25 332 HIS A C 1
ATOM 2629 O O . HIS A 1 332 ? -2.270 -1.176 30.173 1.00 93.25 332 HIS A O 1
ATOM 2635 N N . PRO A 1 333 ? -2.384 -2.604 31.917 1.00 91.56 333 PRO A N 1
ATOM 2636 C CA . PRO A 1 333 ? -2.581 -1.568 32.937 1.00 91.56 333 PRO A CA 1
ATOM 2637 C C . PRO A 1 333 ? -1.539 -0.442 32.926 1.00 91.56 333 PRO A C 1
ATOM 2639 O O . PRO A 1 333 ? -1.890 0.714 33.156 1.00 91.56 333 PRO A O 1
ATOM 2642 N N . ASP A 1 334 ? -0.285 -0.759 32.594 1.00 92.94 334 ASP A N 1
ATOM 2643 C CA . ASP A 1 334 ? 0.824 0.210 32.529 1.00 92.94 334 ASP A CA 1
ATOM 2644 C C . ASP A 1 334 ? 0.601 1.336 31.508 1.00 92.94 334 ASP A C 1
ATOM 2646 O O . ASP A 1 334 ? 1.199 2.405 31.618 1.00 92.94 334 ASP A O 1
ATOM 2650 N N . ASN A 1 335 ? -0.292 1.136 30.534 1.00 93.25 335 ASN A N 1
ATOM 2651 C CA . ASN A 1 335 ? -0.641 2.162 29.552 1.00 93.25 335 ASN A CA 1
ATOM 2652 C C . ASN A 1 335 ? -1.585 3.237 30.127 1.00 93.25 335 ASN A C 1
ATOM 2654 O O . ASN A 1 335 ? -1.869 4.235 29.458 1.00 93.25 335 ASN A O 1
ATOM 2658 N N . GLY A 1 336 ? -2.083 3.057 31.356 1.00 93.06 336 GLY A N 1
ATOM 2659 C CA . GLY A 1 336 ? -2.881 4.042 32.080 1.00 93.06 336 GLY A CA 1
ATOM 2660 C C . GLY A 1 336 ? -4.112 4.503 31.296 1.00 93.06 336 GLY A C 1
ATOM 2661 O O . GLY A 1 336 ? -4.959 3.702 30.898 1.00 93.06 336 GLY A O 1
ATOM 2662 N N . THR A 1 337 ? -4.221 5.813 31.064 1.00 92.25 337 THR A N 1
ATOM 2663 C CA . THR A 1 337 ? -5.334 6.425 30.313 1.00 92.25 337 THR A CA 1
ATOM 2664 C C . THR A 1 337 ? -5.258 6.200 28.802 1.00 92.25 337 THR A C 1
ATOM 2666 O O . THR A 1 337 ? -6.261 6.402 28.120 1.00 92.25 337 THR A O 1
ATOM 2669 N N . LYS A 1 338 ? -4.104 5.761 28.282 1.00 93.62 338 LYS A N 1
ATOM 2670 C CA . LYS A 1 338 ? -3.876 5.459 26.861 1.00 93.62 338 LYS A CA 1
ATOM 2671 C C . LYS A 1 338 ? -4.013 3.966 26.534 1.00 93.62 338 LYS A C 1
ATOM 2673 O O . LYS A 1 338 ? -3.633 3.538 25.447 1.00 93.62 338 LYS A O 1
ATOM 2678 N N . LYS A 1 339 ? -4.553 3.155 27.449 1.00 93.50 339 LYS A N 1
ATOM 2679 C CA . LYS A 1 339 ? -4.957 1.780 27.126 1.00 93.50 339 LYS A CA 1
ATOM 2680 C C . LYS A 1 339 ? -6.006 1.777 26.008 1.00 93.50 339 LYS A C 1
ATOM 2682 O O . LYS A 1 339 ? -6.768 2.740 25.878 1.00 93.50 339 LYS A O 1
ATOM 2687 N N . VAL A 1 340 ? -6.074 0.691 25.235 1.00 93.38 340 VAL A N 1
ATOM 2688 C CA . VAL A 1 340 ? -7.171 0.494 24.267 1.00 93.38 340 VAL A CA 1
ATOM 2689 C C . VAL A 1 340 ? -8.502 0.683 24.987 1.00 93.38 340 VAL A C 1
ATOM 2691 O O . VAL A 1 340 ? -8.725 0.107 26.054 1.00 93.38 340 VAL A O 1
ATOM 2694 N N . ALA A 1 341 ? -9.363 1.523 24.421 1.00 94.00 341 ALA A N 1
ATOM 2695 C CA . ALA A 1 341 ? -10.621 1.901 25.042 1.00 94.00 341 ALA A CA 1
ATOM 2696 C C . ALA A 1 341 ? -11.789 1.460 24.166 1.00 94.00 341 ALA A C 1
ATOM 2698 O O . ALA A 1 341 ? -11.951 1.959 23.052 1.00 94.00 341 ALA A O 1
ATOM 2699 N N . PHE A 1 342 ? -12.609 0.560 24.701 1.00 95.19 342 PHE A N 1
ATOM 2700 C CA . PHE A 1 342 ? -13.919 0.229 24.161 1.00 95.19 342 PHE A CA 1
ATOM 2701 C C . PHE A 1 342 ? -14.979 0.963 24.986 1.00 95.19 342 PHE A C 1
ATOM 2703 O O . PHE A 1 342 ? -15.033 0.813 26.207 1.00 95.19 342 PHE A O 1
ATOM 2710 N N . LYS A 1 343 ? -15.760 1.829 24.339 1.00 95.50 343 LYS A N 1
ATOM 2711 C CA . LYS A 1 343 ? -16.795 2.644 24.983 1.00 95.50 343 LYS A CA 1
ATOM 2712 C C . LYS A 1 343 ? -18.139 2.345 24.345 1.00 95.50 343 LYS A C 1
ATOM 2714 O O . LYS A 1 343 ? -18.259 2.434 23.129 1.00 95.50 343 LYS A O 1
ATOM 2719 N N . ILE A 1 344 ? -19.132 2.058 25.178 1.00 93.94 344 ILE A N 1
ATOM 2720 C CA . ILE A 1 344 ? -20.522 1.856 24.774 1.00 93.94 344 ILE A CA 1
ATOM 2721 C C . ILE A 1 344 ? -21.373 2.894 25.504 1.00 93.94 344 ILE A C 1
ATOM 2723 O O . ILE A 1 344 ? -21.290 3.022 26.725 1.00 93.94 344 ILE A O 1
ATOM 2727 N N . SER A 1 345 ? -22.189 3.624 24.755 1.00 95.06 345 SER A N 1
ATOM 2728 C CA . SER A 1 345 ? -23.268 4.459 25.274 1.00 95.06 345 SER A CA 1
ATOM 2729 C C . SER A 1 345 ? -24.587 3.763 24.977 1.00 95.06 345 SER A C 1
ATOM 2731 O O . SER A 1 345 ? -24.838 3.384 23.833 1.00 95.06 345 SER A O 1
ATOM 2733 N N . TYR A 1 346 ? -25.436 3.611 25.987 1.00 93.56 346 TYR A N 1
ATOM 2734 C CA . TYR A 1 346 ? -26.691 2.880 25.860 1.00 93.56 346 TYR A CA 1
ATOM 2735 C C . TYR A 1 346 ? -27.845 3.581 26.576 1.00 93.56 346 TYR A C 1
ATOM 2737 O O . TYR A 1 346 ? -27.655 4.522 27.350 1.00 93.56 346 TYR A O 1
ATOM 2745 N N . SER A 1 347 ? -29.058 3.136 26.281 1.00 91.88 347 SER A N 1
ATOM 2746 C CA . SER A 1 347 ? -30.278 3.505 26.985 1.00 91.88 347 SER A CA 1
ATOM 2747 C C . SER A 1 347 ? -31.000 2.258 27.462 1.00 91.88 347 SER A C 1
ATOM 2749 O O . SER A 1 347 ? -31.008 1.229 26.790 1.00 91.88 347 SER A O 1
ATOM 2751 N N . GLU A 1 348 ? -31.618 2.366 28.629 1.00 86.88 348 GLU A N 1
ATOM 2752 C CA . GLU A 1 348 ? -32.445 1.308 29.191 1.00 86.88 348 GLU A CA 1
ATOM 2753 C C . GLU A 1 348 ? -33.880 1.477 28.700 1.00 86.88 348 GLU A C 1
ATOM 2755 O O . GLU A 1 348 ? -34.430 2.586 28.672 1.00 86.88 348 GLU A O 1
ATOM 2760 N N . LYS A 1 349 ? -34.497 0.368 28.297 1.00 75.69 349 LYS A N 1
ATOM 2761 C CA . LYS A 1 349 ? -35.911 0.363 27.947 1.00 75.69 349 LYS A CA 1
ATOM 2762 C C . LYS A 1 349 ? -36.709 0.520 29.242 1.00 75.69 349 LYS A C 1
ATOM 2764 O O . LYS A 1 349 ? -36.590 -0.304 30.139 1.00 75.69 349 LYS A O 1
ATOM 2769 N N . LYS A 1 350 ? -37.499 1.590 29.354 1.00 71.62 350 LYS A N 1
ATOM 2770 C CA . LYS A 1 350 ? -38.510 1.673 30.413 1.00 71.62 350 LYS A CA 1
ATOM 2771 C C . LYS A 1 350 ? -39.641 0.706 30.083 1.00 71.62 350 LYS A C 1
ATOM 2773 O O . LYS A 1 350 ? -40.146 0.752 28.960 1.00 71.62 350 LYS A O 1
ATOM 2778 N N . ASP A 1 351 ? -39.983 -0.126 31.061 1.00 64.12 351 ASP A N 1
ATOM 2779 C CA . ASP A 1 351 ? -41.154 -1.008 31.042 1.00 64.12 351 ASP A CA 1
ATOM 2780 C C . ASP A 1 351 ? -42.467 -0.245 30.817 1.00 64.12 351 ASP A C 1
ATOM 2782 O O . ASP A 1 351 ? -42.617 0.878 31.368 1.00 64.12 351 ASP A O 1
#

Foldseek 3Di:
DPPVDPVDDDDDDLPDDDDAPPPHDDFFPPDQDDDDDDPPDWDWDWAADPVRHTDDIDTDFDDLDPPDPDGDDDDDTHTDPVVCCVLPVVCVVPPCPPDPVSVCVRVVADDDDHDDPDDADDDDDCPGPDHDWDKDWYKDFDDDPRDGPDIDTDMDTGGRDDDDHDDDDDDDDDDDPDQKAKFFFQVRGKDKDQPDDPVRLVVLLVQVWAFPWKKKKWWFPLVDDPPFAAQFKAKWFFADDPDTFIFHQPCCQVVVVQQWRGFDADPVRHGTITMGIRRVNVNCSSPVVDVDRGIMIMHGDDPQQDDPCPPVPGTGDRHGPRRGMTMTGEQDCVCPPNHIDIDTDTDGDDD

pLDDT: mean 85.98, std 10.33, range [45.81, 98.5]